Protein AF-0000000070128726 (afdb_homodimer)

Nearest PDB structures (foldseek):
  3axy-assembly2_G  TM=6.319E-01  e=6.758E-05  Oryza sativa Japonica Group
  6igj-assembly1_A  TM=7.551E-01  e=1.478E-04  Arabidopsis thaliana
  1wkp-assembly1_A  TM=5.774E-01  e=5.110E-05  Arabidopsis thaliana
  1qou-assembly1_B  TM=7.147E-01  e=1.106E-03  Antirrhinum majus
  1qou-assembly1_A  TM=6.057E-01  e=8.842E-04  Antirrhinum majus

Solvent-accessible surface area (backbone atoms only — not comparable to full-atom values): 18254 Å² total; per-residue (Å²): 128,65,70,47,52,55,43,37,55,75,71,47,42,42,71,45,47,37,92,72,67,47,73,33,42,29,34,42,26,41,81,97,49,70,73,41,53,61,65,36,72,48,59,47,70,57,42,64,62,32,79,56,77,56,52,42,30,38,82,50,69,48,88,52,78,44,27,33,38,40,30,34,33,39,50,65,91,52,54,51,67,44,21,33,39,25,26,29,32,35,43,21,32,35,51,87,26,29,48,38,62,87,70,29,46,77,77,38,68,73,47,60,61,79,56,57,96,83,43,51,27,40,38,35,41,37,35,29,39,47,30,91,95,46,63,81,41,68,66,42,48,48,52,50,50,54,66,25,33,75,79,57,52,34,49,41,36,51,52,58,49,31,63,69,34,42,38,37,46,46,23,31,27,40,32,35,66,132,65,69,47,51,56,44,36,56,75,71,47,42,41,73,44,48,36,92,73,67,45,74,32,41,29,34,41,26,42,83,97,50,72,72,41,51,59,64,35,71,47,60,52,71,58,41,62,61,33,78,54,76,56,51,42,31,39,81,49,69,49,88,48,77,45,26,34,38,38,30,34,35,41,50,63,92,51,55,52,68,42,20,33,39,24,26,29,32,34,42,22,33,37,50,87,28,30,47,39,62,88,71,28,46,77,76,38,71,73,46,58,59,77,62,56,96,72,63,54,27,40,38,34,40,37,36,28,39,47,31,94,95,47,64,80,41,67,68,42,48,50,52,52,49,56,68,25,34,75,79,57,53,35,50,42,34,49,50,59,50,30,63,71,36,42,37,36,45,46,23,33,28,41,32,35,64

Organism: Pyricularia oryzae (strain 70-15 / ATCC MYA-4617 / FGSC 8958) (NCBI:txid242507)

Sequence (354 aa):
MAHIMQILEETGAFGVLGPVNAQHKLTVQWPNSPPFEPGQSVPGHLLNSARSQPKVFTDFQGGGNGYLLVMLAHYSGQSTDNQMCHWIVSGVPVSDNSVEVEKGHTLAPYIPPMMGDEGQAQLFFLLLNPRPGAAFNPAAVMAELRGMMPMGPPKLNTRSFLKNTGLEVVAASVLMGMAHIMQILEETGAFGVLGPVNAQHKLTVQWPNSPPFEPGQSVPGHLLNSARSQPKVFTDFQGGGNGYLLVMLAHYSGQSTDNQMCHWIVSGVPVSDNSVEVEKGHTLAPYIPPMMGDEGQAQLFFLLLNPRPGAAFNPAAVMAELRGMMPMGPPKLNTRSFLKNTGLEVVAASVLMG

Secondary structure (DSSP, 8-state):
--HHHHHHHHTTHHHHH-S----EEEEEE-TTS--B-TTPBPPHHHHHH--SPPEEEESS----S-EEEEEEEEETTS-TT-EEEEEEEEEE-EETTEE-GGGSEEEE--------SS--EEEEEEEEEEPTT----HHHHHHHHHHHS--SPPEE-HHHHHHHHTEEEEEEEEEE-/--HHHHHHHHTTHHHHH-S----EEEEEE-TTS--B-TTPBPPHHHHHH--SPPEEEESS----S-EEEEEEEEETTS-TT-EEEEEEEEEE-EETTEE-GGGSEEEE--------SSS-EEEEEEEEEEPTT----HHHHHHHHHHHS--SPPEE-HHHHHHHHTEEEEEEEEEE-

InterPro domains:
  IPR036610 PEBP-like superfamily [G3DSA:3.90.280.10] (13-176)
  IPR036610 PEBP-like superfamily [SSF49777] (2-174)

Structure (mmCIF, N/CA/C/O backbone):
data_AF-0000000070128726-model_v1
#
loop_
_entity.id
_entity.type
_entity.pdbx_description
1 polymer 'Uncharacterized protein'
#
loop_
_atom_site.group_PDB
_atom_site.id
_atom_site.type_symbol
_atom_site.label_atom_id
_atom_site.label_alt_id
_atom_site.label_comp_id
_atom_site.label_asym_id
_atom_site.label_entity_id
_atom_site.label_seq_id
_atom_site.pdbx_PDB_ins_code
_atom_site.Cartn_x
_atom_site.Cartn_y
_atom_site.Cartn_z
_atom_site.occupancy
_atom_site.B_iso_or_equiv
_atom_site.auth_seq_id
_atom_site.auth_comp_id
_atom_site.auth_asym_id
_atom_site.auth_atom_id
_atom_site.pdbx_PDB_model_num
ATOM 1 N N . MET A 1 1 ? 5.664 -39.656 -13.492 1 42.28 1 MET A N 1
ATOM 2 C CA . MET A 1 1 ? 6.117 -38.75 -12.461 1 42.28 1 MET A CA 1
ATOM 3 C C . MET A 1 1 ? 5.73 -37.312 -12.82 1 42.28 1 MET A C 1
ATOM 5 O O . MET A 1 1 ? 5.707 -36.938 -13.992 1 42.28 1 MET A O 1
ATOM 9 N N . ALA A 1 2 ? 4.895 -36.438 -11.891 1 58.81 2 ALA A N 1
ATOM 10 C CA . ALA A 1 2 ? 3.984 -35.344 -12.242 1 58.81 2 ALA A CA 1
ATOM 11 C C . ALA A 1 2 ? 4.734 -34.188 -12.914 1 58.81 2 ALA A C 1
ATOM 13 O O . ALA A 1 2 ? 5.848 -33.844 -12.508 1 58.81 2 ALA A O 1
ATOM 14 N N . HIS A 1 3 ? 4.48 -34.062 -14.266 1 88.5 3 HIS A N 1
ATOM 15 C CA . HIS A 1 3 ? 5.012 -33.188 -15.312 1 88.5 3 HIS A CA 1
ATOM 16 C C . HIS A 1 3 ? 5.277 -31.781 -14.781 1 88.5 3 HIS A C 1
ATOM 18 O O . HIS A 1 3 ? 6.344 -31.203 -15.023 1 88.5 3 HIS A O 1
ATOM 24 N N . ILE A 1 4 ? 4.703 -31.422 -13.711 1 96.62 4 ILE A N 1
ATOM 25 C CA . ILE A 1 4 ? 4.871 -30.047 -13.25 1 96.62 4 ILE A CA 1
ATOM 26 C C . ILE A 1 4 ? 6.078 -29.953 -12.32 1 96.62 4 ILE A C 1
ATOM 28 O O . ILE A 1 4 ? 6.828 -28.984 -12.367 1 96.62 4 ILE A O 1
ATOM 32 N N . MET A 1 5 ? 6.398 -30.969 -11.445 1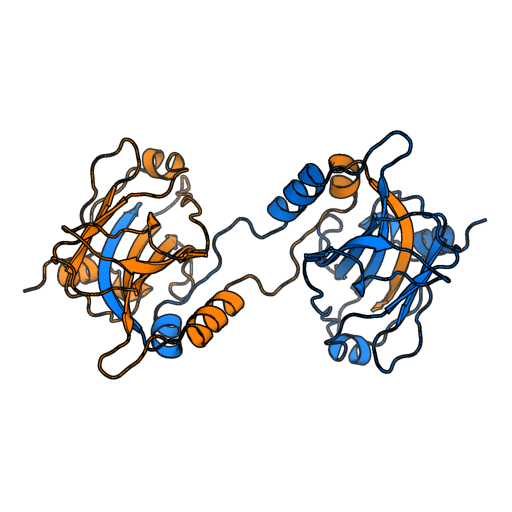 97 5 MET A N 1
ATOM 33 C CA . MET A 1 5 ? 7.547 -30.953 -10.539 1 97 5 MET A CA 1
ATOM 34 C C . MET A 1 5 ? 8.852 -30.906 -11.32 1 97 5 MET A C 1
ATOM 36 O O . MET A 1 5 ? 9.805 -30.234 -10.922 1 97 5 MET A O 1
ATOM 40 N N . GLN A 1 6 ? 8.859 -31.656 -12.367 1 96.62 6 GLN A N 1
ATOM 41 C CA . GLN A 1 6 ? 10.039 -31.672 -13.219 1 96.62 6 GLN A CA 1
ATOM 42 C C . GLN A 1 6 ? 10.281 -30.297 -13.844 1 96.62 6 GLN A C 1
ATOM 44 O O . GLN A 1 6 ? 11.422 -29.828 -13.906 1 96.62 6 GLN A O 1
ATOM 49 N N . ILE A 1 7 ? 9.258 -29.703 -14.281 1 97.38 7 ILE A N 1
ATOM 50 C CA . ILE A 1 7 ? 9.359 -28.375 -14.891 1 97.38 7 ILE A CA 1
ATOM 51 C C . ILE A 1 7 ? 9.844 -27.359 -13.852 1 97.38 7 ILE A C 1
ATOM 53 O O . ILE A 1 7 ? 10.719 -26.547 -14.133 1 97.38 7 ILE A O 1
ATOM 57 N N . LEU A 1 8 ? 9.25 -27.422 -12.625 1 97.19 8 LEU A N 1
ATOM 58 C CA . LEU A 1 8 ? 9.664 -26.516 -11.562 1 97.19 8 LEU A CA 1
ATOM 59 C C . LEU A 1 8 ? 11.141 -26.703 -11.234 1 97.19 8 LEU A C 1
ATOM 61 O O . LEU A 1 8 ? 11.859 -25.734 -11.016 1 97.19 8 LEU A O 1
ATOM 65 N N . GLU A 1 9 ? 11.57 -27.906 -11.25 1 96 9 GLU A N 1
ATOM 66 C CA . GLU A 1 9 ? 12.977 -28.203 -10.977 1 96 9 GLU A CA 1
ATOM 67 C C . GLU A 1 9 ? 13.875 -27.688 -12.094 1 96 9 GLU A C 1
ATOM 69 O O . GLU A 1 9 ? 14.859 -26.984 -11.836 1 96 9 GLU A O 1
ATOM 74 N N . GLU A 1 10 ? 13.531 -27.938 -13.312 1 95.88 10 GLU A N 1
ATOM 75 C CA . GLU A 1 10 ? 14.359 -27.609 -14.469 1 95.88 10 GLU A CA 1
ATOM 76 C C . GLU A 1 10 ? 14.453 -26.109 -14.688 1 95.88 10 GLU A C 1
ATOM 78 O O . GLU A 1 10 ? 15.453 -25.609 -15.219 1 95.88 10 GLU A O 1
ATOM 83 N N . THR A 1 11 ? 13.469 -25.375 -14.273 1 94.94 11 THR A N 1
ATOM 84 C CA . THR A 1 11 ? 13.445 -23.922 -14.484 1 94.94 11 THR A CA 1
ATOM 85 C C . THR A 1 11 ? 14.078 -23.203 -13.305 1 94.94 11 THR A C 1
ATOM 87 O O . THR A 1 11 ? 14.156 -21.969 -13.297 1 94.94 11 THR A O 1
ATOM 90 N N . GLY A 1 12 ? 14.469 -23.969 -12.234 1 94.31 12 GLY A N 1
ATOM 91 C CA . GLY A 1 12 ? 15.078 -23.344 -11.07 1 94.31 12 GLY A CA 1
ATOM 92 C C . GLY A 1 12 ? 14.062 -22.734 -10.125 1 94.31 12 GLY A C 1
ATOM 93 O O . GLY A 1 12 ? 14.43 -22 -9.203 1 94.31 12 GLY A O 1
ATOM 94 N N . ALA A 1 13 ? 12.805 -23.047 -10.32 1 95.88 13 ALA A N 1
ATOM 95 C CA . ALA A 1 13 ? 11.727 -22.453 -9.539 1 95.88 13 ALA A CA 1
ATOM 96 C C . ALA A 1 13 ? 11.891 -22.766 -8.055 1 95.88 13 ALA A C 1
ATOM 98 O O . ALA A 1 13 ? 11.5 -21.969 -7.199 1 95.88 13 ALA A O 1
ATOM 99 N N . PHE A 1 14 ? 12.523 -23.906 -7.723 1 96.06 14 PHE A N 1
ATOM 100 C CA . PHE A 1 14 ? 12.664 -24.281 -6.324 1 96.06 14 PHE A CA 1
ATOM 101 C C . PHE A 1 14 ? 13.594 -23.328 -5.59 1 96.06 14 PHE A C 1
ATOM 103 O O . PHE A 1 14 ? 13.461 -23.125 -4.379 1 96.06 14 PHE A O 1
ATOM 110 N N . GLY A 1 15 ? 14.484 -22.703 -6.328 1 94.56 15 GLY A N 1
ATOM 111 C CA . GLY A 1 15 ? 15.336 -21.688 -5.73 1 94.56 15 GLY A CA 1
ATOM 112 C C . GLY A 1 15 ? 14.586 -20.438 -5.305 1 94.56 15 GLY A C 1
ATOM 113 O O . GLY A 1 15 ? 15.016 -19.734 -4.395 1 94.56 15 GLY A O 1
ATOM 114 N N . VAL A 1 16 ? 13.484 -20.203 -5.902 1 94.38 16 VAL A N 1
ATOM 115 C CA . VAL A 1 16 ? 12.688 -19.016 -5.66 1 94.38 16 VAL A CA 1
ATOM 116 C C . VAL A 1 16 ? 11.547 -19.328 -4.699 1 94.38 16 VAL A C 1
ATOM 118 O O . VAL A 1 16 ? 11.344 -18.625 -3.703 1 94.38 16 VAL A O 1
ATOM 121 N N . LEU A 1 17 ? 10.844 -20.422 -4.879 1 95.88 17 LEU A N 1
ATOM 122 C CA . LEU A 1 17 ? 9.625 -20.75 -4.152 1 95.88 17 LEU A CA 1
ATOM 123 C C . LEU A 1 17 ? 9.938 -21.578 -2.906 1 95.88 17 LEU A C 1
ATOM 125 O O . LEU A 1 17 ? 9.117 -21.656 -1.991 1 95.88 17 LEU A O 1
ATOM 129 N N . GLY A 1 18 ? 11.102 -22.219 -2.824 1 94 18 GLY A N 1
ATOM 130 C CA . GLY A 1 18 ? 11.344 -23.297 -1.882 1 94 18 GLY A CA 1
ATOM 131 C C . GLY A 1 18 ? 10.859 -24.656 -2.385 1 94 18 GLY A C 1
ATOM 132 O O . GLY A 1 18 ? 10.445 -24.781 -3.537 1 94 18 GLY A O 1
ATOM 133 N N . PRO A 1 19 ? 10.93 -25.672 -1.562 1 92.69 19 PRO A N 1
ATOM 134 C CA . PRO A 1 19 ? 10.562 -27.047 -1.954 1 92.69 19 PRO A CA 1
ATOM 135 C C . PRO A 1 19 ? 9.055 -27.281 -1.938 1 92.69 19 PRO A C 1
ATOM 137 O O . PRO A 1 19 ? 8.562 -28.078 -1.137 1 92.69 19 PRO A O 1
ATOM 140 N N . VAL A 1 20 ? 8.406 -26.734 -2.875 1 95.31 20 VAL A N 1
ATOM 141 C CA . VAL A 1 20 ? 6.961 -26.938 -2.947 1 95.31 20 VAL A CA 1
ATOM 142 C C . VAL A 1 20 ? 6.66 -28.266 -3.652 1 95.31 20 VAL A C 1
ATOM 144 O O . VAL A 1 20 ? 7.492 -28.781 -4.402 1 95.31 20 VAL A O 1
ATOM 147 N N . ASN A 1 21 ? 5.547 -28.859 -3.303 1 95.06 21 ASN A N 1
ATOM 148 C CA . ASN A 1 21 ? 5.094 -30.109 -3.918 1 95.06 21 ASN A CA 1
ATOM 149 C C . ASN A 1 21 ? 3.742 -29.938 -4.605 1 95.06 21 ASN A C 1
ATOM 151 O O . ASN A 1 21 ? 2.703 -30.25 -4.031 1 95.06 21 ASN A O 1
ATOM 155 N N . ALA A 1 22 ? 3.795 -29.516 -5.848 1 95.69 22 ALA A N 1
ATOM 156 C CA . ALA A 1 22 ? 2.568 -29.328 -6.621 1 95.69 22 ALA A CA 1
ATOM 157 C C . ALA A 1 22 ? 2.131 -30.625 -7.273 1 95.69 22 ALA A C 1
ATOM 159 O O . ALA A 1 22 ? 2.951 -31.344 -7.855 1 95.69 22 ALA A O 1
ATOM 160 N N . GLN A 1 23 ? 0.884 -30.906 -7.219 1 93.12 23 GLN A N 1
ATOM 161 C CA . GLN A 1 23 ? 0.338 -32.125 -7.789 1 93.12 23 GLN A CA 1
ATOM 162 C C . GLN A 1 23 ? -0.217 -31.891 -9.188 1 93.12 23 GLN A C 1
ATOM 164 O O . GLN A 1 23 ? -0.317 -32.812 -9.992 1 93.12 23 GLN A O 1
ATOM 169 N N . HIS A 1 24 ? -0.569 -30.734 -9.438 1 95.19 24 HIS A N 1
ATOM 170 C CA . HIS A 1 24 ? -1.237 -30.391 -10.688 1 95.19 24 HIS A CA 1
ATOM 171 C C . HIS A 1 24 ? -0.597 -29.172 -11.344 1 95.19 24 HIS A C 1
ATOM 173 O O . HIS A 1 24 ? 0.141 -28.422 -10.695 1 95.19 24 HIS A O 1
ATOM 179 N N . LYS A 1 25 ? -0.812 -29.062 -12.648 1 97.12 25 LYS A N 1
ATOM 180 C CA . LYS A 1 25 ? -0.303 -27.891 -13.359 1 97.12 25 LYS A CA 1
ATOM 181 C C . LYS A 1 25 ? -1.38 -26.828 -13.492 1 97.12 25 LYS A C 1
ATOM 183 O O . LYS A 1 25 ? -2.574 -27.125 -13.422 1 97.12 25 LYS A O 1
ATOM 188 N N . LEU A 1 26 ? -0.942 -25.594 -13.633 1 97.62 26 LEU A N 1
ATOM 189 C CA . LEU A 1 26 ? -1.789 -24.484 -14.039 1 97.62 26 LEU A CA 1
ATOM 190 C C . LEU A 1 26 ? -1.419 -23.984 -15.43 1 97.62 26 LEU A C 1
ATOM 192 O O . LEU A 1 26 ? -0.237 -23.938 -15.781 1 97.62 26 LEU A O 1
ATOM 196 N N . THR A 1 27 ? -2.398 -23.781 -16.172 1 97.94 27 THR A N 1
ATOM 197 C CA . THR A 1 27 ? -2.27 -23.125 -17.469 1 97.94 27 THR A CA 1
ATOM 198 C C . THR A 1 27 ? -2.867 -21.719 -17.438 1 97.94 27 THR A C 1
ATOM 200 O O . THR A 1 27 ? -3.934 -21.516 -16.859 1 97.94 27 THR A O 1
ATOM 203 N N . VAL A 1 28 ? -2.164 -20.766 -18.109 1 96.5 28 VAL A N 1
ATOM 204 C CA . VAL A 1 28 ? -2.543 -19.359 -17.953 1 96.5 28 VAL A CA 1
ATOM 205 C C . VAL A 1 28 ? -2.807 -18.75 -19.328 1 96.5 28 VAL A C 1
ATOM 207 O O . VAL A 1 28 ? -2.037 -18.969 -20.266 1 96.5 28 VAL A O 1
ATOM 210 N N . GLN A 1 29 ? -3.871 -17.984 -19.391 1 94.81 29 GLN A N 1
ATOM 211 C CA . GLN A 1 29 ? -4.203 -17.344 -20.656 1 94.81 29 GLN A CA 1
ATOM 212 C C . GLN A 1 29 ? -4.613 -15.883 -20.438 1 94.81 29 GLN A C 1
ATOM 214 O O . GLN A 1 29 ? -5.672 -15.617 -19.859 1 94.81 29 GLN A O 1
ATOM 219 N N . TRP A 1 30 ? -3.762 -14.977 -20.953 1 92.44 30 TRP A N 1
ATOM 220 C CA . TRP A 1 30 ? -4.141 -13.562 -20.969 1 92.44 30 TRP A CA 1
ATOM 221 C C . TRP A 1 30 ? -5.09 -13.258 -22.109 1 92.44 30 TRP A C 1
ATOM 223 O O . TRP A 1 30 ? -5.191 -14.039 -23.062 1 92.44 30 TRP A O 1
ATOM 233 N N . PRO A 1 31 ? -5.836 -12.211 -21.953 1 86.12 31 PRO A N 1
ATOM 234 C CA . PRO A 1 31 ? -6.727 -11.852 -23.062 1 86.12 31 PRO A CA 1
ATOM 235 C C . PRO A 1 31 ? -5.992 -11.719 -24.391 1 86.12 31 PRO A C 1
ATOM 237 O O . PRO A 1 31 ? -4.887 -11.172 -24.438 1 86.12 31 PRO A O 1
ATOM 240 N N . ASN A 1 32 ? -6.516 -12.273 -25.438 1 85.31 32 ASN A N 1
ATOM 241 C CA . ASN A 1 32 ? -6.012 -12.195 -26.797 1 85.31 32 ASN A CA 1
ATOM 242 C C . ASN A 1 32 ? -4.66 -12.883 -26.938 1 85.31 32 ASN A C 1
ATOM 244 O O . ASN A 1 32 ? -3.801 -12.43 -27.703 1 85.31 32 ASN A O 1
ATOM 248 N N . SER A 1 33 ? -4.379 -13.867 -26.125 1 88.69 33 SER A N 1
ATOM 249 C CA . SER A 1 33 ? -3.168 -14.68 -26.188 1 88.69 33 SER A CA 1
ATOM 250 C C . SER A 1 33 ? -3.498 -16.172 -26.172 1 88.69 33 SER A C 1
ATOM 252 O O . SER A 1 33 ? -4.578 -16.562 -25.734 1 88.69 33 SER A O 1
ATOM 254 N N . PRO A 1 34 ? -2.676 -16.969 -26.75 1 92.06 34 PRO A N 1
ATOM 255 C CA . PRO A 1 34 ? -2.832 -18.391 -26.5 1 92.06 34 PRO A CA 1
ATOM 256 C C . PRO A 1 34 ? -2.598 -18.766 -25.031 1 92.06 34 PRO A C 1
ATOM 258 O O . PRO A 1 34 ? -2.053 -17.953 -24.266 1 92.06 34 PRO A O 1
ATOM 261 N N . PRO A 1 35 ? -3.094 -19.906 -24.641 1 95.38 35 PRO A N 1
ATOM 262 C CA . PRO A 1 35 ? -2.738 -20.375 -23.312 1 95.38 35 PRO A CA 1
ATOM 263 C C . PRO A 1 35 ? -1.262 -20.75 -23.188 1 95.38 35 PRO A C 1
ATOM 265 O O . PRO A 1 35 ? -0.658 -21.219 -24.156 1 95.38 35 PRO A O 1
ATOM 268 N N . PHE A 1 36 ? -0.687 -20.531 -22.031 1 95.62 36 PHE A N 1
ATOM 269 C CA . PHE A 1 36 ? 0.704 -20.875 -21.75 1 95.62 36 PHE A CA 1
ATOM 270 C C . PHE A 1 36 ? 0.795 -22.016 -20.734 1 95.62 36 PHE A C 1
ATOM 272 O O . PHE A 1 36 ? 0.22 -21.922 -19.656 1 95.62 36 PHE A O 1
ATOM 279 N N . GLU A 1 37 ? 1.487 -23.047 -21.141 1 97.06 37 GLU A N 1
ATOM 280 C CA . GLU A 1 37 ? 1.786 -24.188 -20.281 1 97.06 37 GLU A CA 1
ATOM 281 C C . GLU A 1 37 ? 2.99 -23.906 -19.391 1 97.06 37 GLU A C 1
ATOM 283 O O . GLU A 1 37 ? 3.814 -23.047 -19.703 1 97.06 37 GLU A O 1
ATOM 288 N N . PRO A 1 38 ? 3.014 -24.641 -18.25 1 97.62 38 PRO A N 1
ATOM 289 C CA . PRO A 1 38 ? 4.188 -24.438 -17.406 1 97.62 38 PRO A CA 1
ATOM 290 C C . PRO A 1 38 ? 5.504 -24.578 -18.172 1 97.62 38 PRO A C 1
ATOM 292 O O . PRO A 1 38 ? 5.645 -25.469 -19 1 97.62 38 PRO A O 1
ATOM 295 N N . GLY A 1 39 ? 6.402 -23.641 -17.906 1 96 39 GLY A N 1
ATOM 296 C CA . GLY A 1 39 ? 7.734 -23.703 -18.484 1 96 39 GLY A CA 1
ATOM 297 C C . GLY A 1 39 ? 7.871 -22.875 -19.766 1 96 39 GLY A C 1
ATOM 298 O O . GLY A 1 39 ? 8.984 -22.656 -20.234 1 96 39 GLY A O 1
ATOM 299 N N . GLN A 1 40 ? 6.789 -22.438 -20.266 1 94 40 GLN A N 1
ATOM 300 C CA . GLN A 1 40 ? 6.844 -21.703 -21.531 1 94 40 GLN A CA 1
ATOM 301 C C . GLN A 1 40 ? 7.266 -20.25 -21.312 1 94 40 GLN A C 1
ATOM 303 O O . GLN A 1 40 ? 7.047 -19.688 -20.234 1 94 40 GLN A O 1
ATOM 308 N N . SER A 1 41 ? 7.863 -19.719 -22.391 1 91.25 41 SER A N 1
ATOM 309 C CA . SER A 1 41 ? 8.227 -18.297 -22.391 1 91.25 41 SER A CA 1
ATOM 310 C C . SER A 1 41 ? 7.062 -17.422 -22.859 1 91.25 41 SER A C 1
ATOM 312 O O . SER A 1 41 ? 6.355 -17.781 -23.797 1 91.25 41 SER A O 1
ATOM 314 N N . VAL A 1 42 ? 6.867 -16.422 -22.109 1 86.94 42 VAL A N 1
ATOM 315 C CA . VAL A 1 42 ? 5.863 -15.43 -22.484 1 86.94 42 VAL A CA 1
ATOM 316 C C . VAL A 1 42 ? 6.543 -14.203 -23.094 1 86.94 42 VAL A C 1
ATOM 318 O O . VAL A 1 42 ? 7.367 -13.562 -22.438 1 86.94 42 VAL A O 1
ATOM 321 N N . PRO A 1 43 ? 6.266 -13.914 -24.297 1 82.19 43 PRO A N 1
ATOM 322 C CA . PRO A 1 43 ? 6.867 -12.727 -24.891 1 82.19 43 PRO A CA 1
ATOM 323 C C . PRO A 1 43 ? 6.57 -11.445 -24.109 1 82.19 43 PRO A C 1
ATOM 325 O O . PRO A 1 43 ? 5.445 -11.258 -23.641 1 82.19 43 PRO A O 1
ATOM 328 N N . GLY A 1 44 ? 7.555 -10.602 -23.969 1 75.81 44 GLY A N 1
ATOM 329 C CA . GLY A 1 44 ? 7.461 -9.383 -23.172 1 75.81 44 GLY A CA 1
ATOM 330 C C . GLY A 1 44 ? 6.328 -8.469 -23.625 1 75.81 44 GLY A C 1
ATOM 331 O O . GLY A 1 44 ? 5.625 -7.895 -22.781 1 75.81 44 GLY A O 1
ATOM 332 N N . HIS A 1 45 ? 6.16 -8.406 -24.906 1 74.56 45 HIS A N 1
ATOM 333 C CA . HIS A 1 45 ? 5.145 -7.496 -25.422 1 74.56 45 HIS A CA 1
ATOM 334 C C . HIS A 1 45 ? 3.746 -7.926 -25 1 74.56 45 HIS A C 1
ATOM 336 O O . HIS A 1 45 ? 2.859 -7.09 -24.828 1 74.56 45 HIS A O 1
ATOM 342 N N . LEU A 1 46 ? 3.518 -9.203 -24.828 1 74.31 46 LEU A N 1
ATOM 343 C CA . LEU A 1 46 ? 2.227 -9.711 -24.375 1 74.31 46 LEU A CA 1
ATOM 344 C C . LEU A 1 46 ? 1.973 -9.344 -22.922 1 74.31 46 LEU A C 1
ATOM 346 O O . LEU A 1 46 ? 0.867 -8.93 -22.562 1 74.31 46 LEU A O 1
ATOM 350 N N . LEU A 1 47 ? 3.016 -9.5 -22.141 1 72.75 47 LEU A N 1
ATOM 351 C CA . LEU A 1 47 ? 2.869 -9.234 -20.703 1 72.75 47 LEU A CA 1
ATOM 352 C C . LEU A 1 47 ? 2.684 -7.738 -20.453 1 72.75 47 LEU A C 1
ATOM 354 O O . LEU A 1 47 ? 1.911 -7.348 -19.578 1 72.75 47 LEU A O 1
ATOM 358 N N . ASN A 1 48 ? 3.434 -6.953 -21.281 1 66.12 48 ASN A N 1
ATOM 359 C CA . ASN A 1 48 ? 3.357 -5.504 -21.125 1 66.12 48 ASN A CA 1
ATOM 360 C C . ASN A 1 48 ? 1.988 -4.965 -21.531 1 66.12 48 ASN A C 1
ATOM 362 O O . ASN A 1 48 ? 1.542 -3.939 -21.016 1 66.12 48 ASN A O 1
ATOM 366 N N . SER A 1 49 ? 1.359 -5.766 -22.359 1 61.84 49 SER A N 1
ATOM 367 C CA . SER A 1 49 ? 0.042 -5.348 -22.828 1 61.84 49 SER A CA 1
ATOM 368 C C . SER A 1 49 ? -1.067 -5.961 -21.969 1 61.84 49 SER A C 1
ATOM 370 O O . SER A 1 49 ? -2.234 -5.59 -22.109 1 61.84 49 SER A O 1
ATOM 372 N N . ALA A 1 50 ? -0.627 -6.914 -21.203 1 63.66 50 ALA A N 1
ATOM 373 C CA . ALA A 1 50 ? -1.625 -7.637 -20.422 1 63.66 50 ALA A CA 1
ATOM 374 C C . ALA A 1 50 ? -2.088 -6.809 -19.234 1 63.66 50 ALA A C 1
ATOM 376 O O . ALA A 1 50 ? -1.66 -7.047 -18.094 1 63.66 50 ALA A O 1
ATOM 377 N N . ARG A 1 51 ? -2.963 -5.867 -19.453 1 71.12 51 ARG A N 1
ATOM 378 C CA . ARG A 1 51 ? -3.451 -4.949 -18.438 1 71.12 51 ARG A CA 1
ATOM 379 C C . ARG A 1 51 ? -4.566 -5.586 -17.609 1 71.12 51 ARG A C 1
ATOM 381 O O . ARG A 1 51 ? -4.867 -5.137 -16.5 1 71.12 51 ARG A O 1
ATOM 388 N N . SER A 1 52 ? -5.078 -6.699 -18.266 1 80.69 52 SER A N 1
ATOM 389 C CA . SER A 1 52 ? -6.16 -7.387 -17.562 1 80.69 52 SER A CA 1
ATOM 390 C C . SER A 1 52 ? -5.699 -8.727 -17.016 1 80.69 52 SER A C 1
ATOM 392 O O . SER A 1 52 ? -4.809 -9.367 -17.578 1 80.69 52 SER A O 1
ATOM 394 N N . GLN A 1 53 ? -6.352 -9.141 -15.938 1 90.12 53 GLN A N 1
ATOM 395 C CA . GLN A 1 53 ? -6.004 -10.414 -15.312 1 90.12 53 GLN A CA 1
ATOM 396 C C . GLN A 1 53 ? -6.258 -11.586 -16.266 1 90.12 53 GLN A C 1
ATOM 398 O O . GLN A 1 53 ? -7.199 -11.555 -17.047 1 90.12 53 GLN A O 1
ATOM 403 N N . PRO A 1 54 ? -5.473 -12.586 -16.203 1 94.38 54 PRO A N 1
ATOM 404 C CA . PRO A 1 54 ? -5.637 -13.766 -17.047 1 94.38 54 PRO A CA 1
ATOM 405 C C . PRO A 1 54 ? -6.688 -14.742 -16.516 1 94.38 54 PRO A C 1
ATOM 407 O O . PRO A 1 54 ? -7.125 -14.609 -15.367 1 94.38 54 PRO A O 1
ATOM 410 N N . LYS A 1 55 ? -7.098 -15.617 -17.406 1 95.44 55 LYS A N 1
ATOM 411 C CA . LYS A 1 55 ? -7.773 -16.828 -16.984 1 95.44 55 LYS A CA 1
ATOM 412 C C . LYS A 1 55 ? -6.766 -17.922 -16.609 1 95.44 55 LYS A C 1
ATOM 414 O O . LYS A 1 55 ? -5.688 -18 -17.188 1 95.44 55 LYS A O 1
ATOM 419 N N . VAL A 1 56 ? -7.086 -18.656 -15.586 1 97.56 56 VAL A N 1
ATOM 420 C CA . VAL A 1 56 ? -6.23 -19.734 -15.109 1 97.56 56 VAL A CA 1
ATOM 421 C C . VAL A 1 56 ? -6.98 -21.062 -15.172 1 97.56 56 VAL A C 1
ATOM 423 O O . VAL A 1 56 ? -8.156 -21.141 -14.797 1 97.56 56 VAL A O 1
ATOM 426 N N . PHE A 1 57 ? -6.316 -22.094 -15.703 1 96.69 57 PHE A N 1
ATOM 427 C CA . PHE A 1 57 ? -6.879 -23.422 -15.836 1 96.69 57 PHE A CA 1
ATOM 428 C C . PHE A 1 57 ? -6.008 -24.453 -15.133 1 96.69 57 PHE A C 1
ATOM 430 O O . PHE A 1 57 ? -4.836 -24.203 -14.852 1 96.69 57 PHE A O 1
ATOM 437 N N . THR A 1 58 ? -6.574 -25.578 -14.836 1 96 58 THR A N 1
ATOM 438 C CA . THR A 1 58 ? -5.824 -26.656 -14.188 1 96 58 THR A CA 1
ATOM 439 C C . THR A 1 58 ? -6.215 -28.016 -14.773 1 96 58 THR A C 1
ATOM 441 O O . THR A 1 58 ? -7.102 -28.094 -15.625 1 96 58 THR A O 1
ATOM 444 N N . ASP A 1 59 ? -5.418 -29.078 -14.469 1 93.81 59 ASP A N 1
ATOM 445 C CA . ASP A 1 59 ? -5.645 -30.391 -15.031 1 93.81 59 ASP A CA 1
ATOM 446 C C . ASP A 1 59 ? -6.332 -31.312 -14.031 1 93.81 59 ASP A C 1
ATOM 448 O O . ASP A 1 59 ? -6.34 -32.531 -14.203 1 93.81 59 ASP A O 1
ATOM 452 N N . PHE A 1 60 ? -6.77 -30.75 -12.977 1 85.81 60 PHE A N 1
ATOM 453 C CA . PHE A 1 60 ? -7.547 -31.562 -12.055 1 85.81 60 PHE A CA 1
ATOM 454 C C . PHE A 1 60 ? -8.984 -31.047 -11.961 1 85.81 60 PHE A C 1
ATOM 456 O O . PHE A 1 60 ? -9.273 -29.922 -12.336 1 85.81 60 PHE A O 1
ATOM 463 N N . GLN A 1 61 ? -9.945 -31.953 -11.875 1 75.94 61 GLN A N 1
ATOM 464 C CA . GLN A 1 61 ? -11.375 -31.656 -11.938 1 75.94 61 GLN A CA 1
ATOM 465 C C . GLN A 1 61 ? -11.852 -30.984 -10.648 1 75.94 61 GLN A C 1
ATOM 467 O O . GLN A 1 61 ? -13.016 -30.594 -10.547 1 75.94 61 GLN A O 1
ATOM 472 N N . GLY A 1 62 ? -11.086 -30.391 -10.055 1 63.38 62 GLY A N 1
ATOM 473 C CA . GLY A 1 62 ? -11.617 -29.562 -8.984 1 63.38 62 GLY A CA 1
ATOM 474 C C . GLY A 1 62 ? -12.398 -30.359 -7.953 1 63.38 62 GLY A C 1
ATOM 475 O O . GLY A 1 62 ? -12.477 -31.578 -8.039 1 63.38 62 GLY A O 1
ATOM 476 N N . GLY A 1 63 ? -12.688 -30.312 -6.621 1 63.06 63 GLY A N 1
ATOM 477 C CA . GLY A 1 63 ? -13.633 -30.719 -5.59 1 63.06 63 GLY A CA 1
ATOM 478 C C . GLY A 1 63 ? -13.562 -29.844 -4.352 1 63.06 63 GLY A C 1
ATOM 479 O O . GLY A 1 63 ? -14.406 -29.969 -3.457 1 63.06 63 GLY A O 1
ATOM 480 N N . GLY A 1 64 ? -12.875 -28.875 -4.598 1 63.28 64 GLY A N 1
ATOM 481 C CA . GLY A 1 64 ? -12.781 -28.062 -3.398 1 63.28 64 GLY A CA 1
ATOM 482 C C . GLY A 1 64 ? -13.023 -26.578 -3.662 1 63.28 64 GLY A C 1
ATOM 483 O O . GLY A 1 64 ? -12.984 -26.141 -4.812 1 63.28 64 GLY A O 1
ATOM 484 N N . ASN A 1 65 ? -13.852 -26.047 -2.754 1 69.75 65 ASN A N 1
ATOM 485 C CA . ASN A 1 65 ? -14.156 -24.609 -2.734 1 69.75 65 ASN A CA 1
ATOM 486 C C . ASN A 1 65 ? -13.203 -23.859 -1.819 1 69.75 65 ASN A C 1
ATOM 488 O O . ASN A 1 65 ? -12.719 -24.391 -0.826 1 69.75 65 ASN A O 1
ATOM 492 N N . GLY A 1 66 ? -12.57 -22.906 -2.451 1 89.25 66 GLY A N 1
ATOM 493 C CA . GLY A 1 66 ? -12 -21.906 -1.555 1 89.25 66 GLY A CA 1
ATOM 494 C C . GLY A 1 66 ? -10.484 -21.859 -1.606 1 89.25 66 GLY A C 1
ATOM 495 O O . GLY A 1 66 ? -9.82 -21.734 -0.571 1 89.25 66 GLY A O 1
ATOM 496 N N . TYR A 1 67 ? -9.891 -22.203 -2.787 1 94.75 67 TYR A N 1
ATOM 497 C CA . TYR A 1 67 ? -8.445 -22.109 -2.914 1 94.75 67 TYR A CA 1
ATOM 498 C C . TYR A 1 67 ? -7.977 -20.656 -2.82 1 94.75 67 TYR A C 1
ATOM 500 O O . TYR A 1 67 ? -8.781 -19.734 -2.902 1 94.75 67 TYR A O 1
ATOM 508 N N . LEU A 1 68 ? -6.719 -20.531 -2.496 1 96.62 68 LEU A N 1
ATOM 509 C CA . LEU A 1 68 ? -6.035 -19.25 -2.619 1 96.62 68 LEU A CA 1
ATOM 510 C C . LEU A 1 68 ? -5.16 -19.219 -3.865 1 96.62 68 LEU A C 1
ATOM 512 O O . LEU A 1 68 ? -4.289 -20.078 -4.039 1 96.62 68 LEU A O 1
ATOM 516 N N . LEU A 1 69 ? -5.461 -18.359 -4.77 1 97.75 69 LEU A N 1
ATOM 517 C CA . LEU A 1 69 ? -4.613 -18.141 -5.938 1 97.75 69 LEU A CA 1
ATOM 518 C C . LEU A 1 69 ? -3.609 -17.031 -5.684 1 97.75 69 LEU A C 1
ATOM 520 O O . LEU A 1 69 ? -3.977 -15.953 -5.211 1 97.75 69 LEU A O 1
ATOM 524 N N . VAL A 1 70 ? -2.318 -17.234 -6.012 1 97.81 70 VAL A N 1
ATOM 525 C CA . VAL A 1 70 ? -1.254 -16.25 -5.84 1 97.81 70 VAL A CA 1
ATOM 526 C C . VAL A 1 70 ? -0.427 -16.156 -7.117 1 97.81 70 VAL A C 1
ATOM 528 O O . VAL A 1 70 ? -0.004 -17.172 -7.672 1 97.81 70 VAL A O 1
ATOM 531 N N . MET A 1 71 ? -0.234 -14.984 -7.621 1 96.12 71 MET A N 1
ATOM 532 C CA . MET A 1 71 ? 0.683 -14.727 -8.727 1 96.12 71 MET A CA 1
ATOM 533 C C . MET A 1 71 ? 1.922 -13.977 -8.242 1 96.12 71 MET A C 1
ATOM 535 O O . MET A 1 71 ? 1.812 -12.922 -7.621 1 96.12 71 MET A O 1
ATOM 539 N N . LEU A 1 72 ? 3.082 -14.5 -8.57 1 95.19 72 LEU A N 1
ATOM 540 C CA . LEU A 1 72 ? 4.352 -13.922 -8.148 1 95.19 72 LEU A CA 1
ATOM 541 C C . LEU A 1 72 ? 5.289 -13.727 -9.336 1 95.19 72 LEU A C 1
ATOM 543 O O . LEU A 1 72 ? 5.227 -14.477 -10.312 1 95.19 72 LEU A O 1
ATOM 547 N N . ALA A 1 73 ? 6.117 -12.766 -9.227 1 91.5 73 ALA A N 1
ATOM 548 C CA . ALA A 1 73 ? 7.211 -12.594 -10.172 1 91.5 73 ALA A CA 1
ATOM 549 C C . ALA A 1 73 ? 8.555 -12.492 -9.453 1 91.5 73 ALA A C 1
ATOM 551 O O . ALA A 1 73 ? 8.656 -11.867 -8.398 1 91.5 73 ALA A O 1
ATOM 552 N N . HIS A 1 74 ? 9.461 -13.156 -9.938 1 92.38 74 HIS A N 1
ATOM 553 C CA . HIS A 1 74 ? 10.859 -12.977 -9.555 1 92.38 74 HIS A CA 1
ATOM 554 C C . HIS A 1 74 ? 11.672 -12.391 -10.695 1 92.38 74 HIS A C 1
ATOM 556 O O . HIS A 1 74 ? 11.828 -13.016 -11.742 1 92.38 74 HIS A O 1
ATOM 562 N N . TYR A 1 75 ? 12.109 -11.211 -10.469 1 83.69 75 TYR A N 1
ATOM 563 C CA . TYR A 1 75 ? 12.875 -10.523 -11.5 1 83.69 75 TYR A CA 1
ATOM 564 C C . TYR A 1 75 ? 14.375 -10.734 -11.297 1 83.69 75 TYR A C 1
ATOM 566 O O . TYR A 1 75 ? 14.836 -10.914 -10.172 1 83.69 75 TYR A O 1
ATOM 574 N N . SER A 1 76 ? 14.984 -10.734 -12.383 1 81.69 76 SER A N 1
ATOM 575 C CA . SER A 1 76 ? 16.438 -10.891 -12.328 1 81.69 76 SER A CA 1
ATOM 576 C C . SER A 1 76 ? 17.062 -9.836 -11.438 1 81.69 76 SER A C 1
ATOM 578 O O . SER A 1 76 ? 16.672 -8.672 -11.461 1 81.69 76 SER A O 1
ATOM 580 N N . GLY A 1 77 ? 18.016 -10.227 -10.617 1 78.06 77 GLY A N 1
ATOM 581 C CA . GLY A 1 77 ? 18.719 -9.305 -9.742 1 78.06 77 GLY A CA 1
ATOM 582 C C . GLY A 1 77 ? 18.062 -9.156 -8.383 1 78.06 77 GLY A C 1
ATOM 583 O O . GLY A 1 77 ? 18.625 -8.562 -7.469 1 78.06 77 GLY A O 1
ATOM 584 N N . GLN A 1 78 ? 16.891 -9.617 -8.289 1 79.31 78 GLN A N 1
ATOM 585 C CA . GLN A 1 78 ? 16.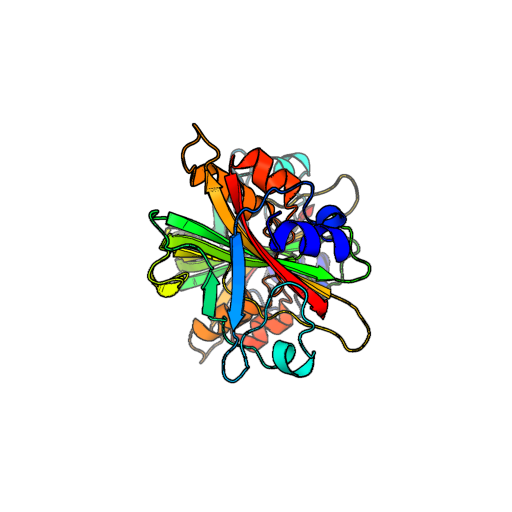203 -9.57 -7.004 1 79.31 78 GLN A CA 1
ATOM 586 C C . GLN A 1 78 ? 16.578 -10.758 -6.129 1 79.31 78 GLN A C 1
ATOM 588 O O . GLN A 1 78 ? 16.969 -11.805 -6.637 1 79.31 78 GLN A O 1
ATOM 593 N N . SER A 1 79 ? 16.469 -10.508 -4.855 1 88.62 79 SER A N 1
ATOM 594 C CA . SER A 1 79 ? 16.641 -11.633 -3.941 1 88.62 79 SER A CA 1
ATOM 595 C C . SER A 1 79 ? 15.531 -12.656 -4.113 1 88.62 79 SER A C 1
ATOM 597 O O . SER A 1 79 ? 14.375 -12.297 -4.32 1 88.62 79 SER A O 1
ATOM 599 N N . THR A 1 80 ? 15.898 -13.945 -4.012 1 89.69 80 THR A N 1
ATOM 600 C CA . THR A 1 80 ? 14.906 -15.008 -4.109 1 89.69 80 THR A CA 1
ATOM 601 C C . THR A 1 80 ? 13.938 -14.945 -2.93 1 89.69 80 THR A C 1
ATOM 603 O O . THR A 1 80 ? 12.844 -15.516 -2.984 1 89.69 80 THR A O 1
ATOM 606 N N . ASP A 1 81 ? 14.344 -14.211 -1.908 1 89.19 81 ASP A N 1
ATOM 607 C CA . ASP A 1 81 ? 13.5 -14.094 -0.727 1 89.19 81 ASP A CA 1
ATOM 608 C C . ASP A 1 81 ? 12.43 -13.023 -0.927 1 89.19 81 ASP A C 1
ATOM 610 O O . ASP A 1 81 ? 11.523 -12.875 -0.099 1 89.19 81 ASP A O 1
ATOM 614 N N . ASN A 1 82 ? 12.609 -12.367 -2.035 1 86.88 82 ASN A N 1
ATOM 615 C CA . ASN A 1 82 ? 11.688 -11.273 -2.348 1 86.88 82 ASN A CA 1
ATOM 616 C C . ASN A 1 82 ? 11.039 -11.461 -3.715 1 86.88 82 ASN A C 1
ATOM 618 O O . ASN A 1 82 ? 11.664 -11.188 -4.746 1 86.88 82 ASN A O 1
ATOM 622 N N . GLN A 1 83 ? 9.891 -11.992 -3.688 1 91.38 83 GLN A N 1
ATOM 623 C CA . GLN A 1 83 ? 9.109 -12.078 -4.918 1 91.38 83 GLN A CA 1
ATOM 624 C C . GLN A 1 83 ? 8.023 -11.008 -4.957 1 91.38 83 GLN A C 1
ATOM 626 O O . GLN A 1 83 ? 7.445 -10.664 -3.924 1 91.38 83 GLN A O 1
ATOM 631 N N . MET A 1 84 ? 7.812 -10.492 -6.125 1 88.12 84 MET A N 1
ATOM 632 C CA . MET A 1 84 ? 6.758 -9.492 -6.289 1 88.12 84 MET A CA 1
ATOM 633 C C . MET A 1 84 ? 5.391 -10.156 -6.395 1 88.12 84 MET A C 1
ATOM 635 O O . MET A 1 84 ? 5.168 -11 -7.266 1 88.12 84 MET A O 1
ATOM 639 N N . CYS A 1 85 ? 4.492 -9.82 -5.484 1 92.25 85 CYS A N 1
ATOM 640 C CA . CYS A 1 85 ? 3.152 -10.391 -5.449 1 92.25 85 CYS A CA 1
ATOM 641 C C . CYS A 1 85 ? 2.199 -9.602 -6.34 1 92.25 85 CYS A C 1
ATOM 643 O O . CYS A 1 85 ? 1.803 -8.484 -5.992 1 92.25 85 CYS A O 1
ATOM 645 N N . HIS A 1 86 ? 1.794 -10.172 -7.441 1 90.31 86 HIS A N 1
ATOM 646 C CA . HIS A 1 86 ? 1.045 -9.453 -8.469 1 90.31 86 HIS A CA 1
ATOM 647 C C . HIS A 1 86 ? -0.449 -9.742 -8.359 1 90.31 86 HIS A C 1
ATOM 649 O O . HIS A 1 86 ? -1.267 -9.023 -8.938 1 90.31 86 HIS A O 1
ATOM 655 N N . TRP A 1 87 ? -0.752 -10.773 -7.539 1 91.81 87 TRP A N 1
ATOM 656 C CA . TRP A 1 87 ? -2.166 -11.133 -7.516 1 91.81 87 TRP A CA 1
ATOM 657 C C . TRP A 1 87 ? -2.453 -12.141 -6.41 1 91.81 87 TRP A C 1
ATOM 659 O O . TRP A 1 87 ? -1.732 -13.125 -6.262 1 91.81 87 TRP A O 1
ATOM 669 N N . ILE A 1 88 ? -3.492 -11.883 -5.559 1 94.12 88 ILE A N 1
ATOM 670 C CA . ILE A 1 88 ? -3.979 -12.867 -4.598 1 94.12 88 ILE A CA 1
ATOM 671 C C . ILE A 1 88 ? -5.504 -12.867 -4.582 1 94.12 88 ILE A C 1
ATOM 673 O O . ILE A 1 88 ? -6.129 -11.82 -4.391 1 94.12 88 ILE A O 1
ATOM 677 N N . VAL A 1 89 ? -6.09 -13.992 -4.82 1 93.75 89 VAL A N 1
ATOM 678 C CA . VAL A 1 89 ? -7.535 -14.18 -4.746 1 93.75 89 VAL A CA 1
ATOM 679 C C . VAL A 1 89 ? -7.855 -15.375 -3.848 1 93.75 89 VAL A C 1
ATOM 681 O O . VAL A 1 89 ? -7.289 -16.453 -4.016 1 93.75 89 VAL A O 1
ATOM 684 N N . SER A 1 90 ? -8.672 -15.18 -2.82 1 93.94 90 SER A N 1
ATOM 685 C CA . SER A 1 90 ? -9.039 -16.25 -1.903 1 93.94 90 SER A CA 1
ATOM 686 C C . SER A 1 90 ? -10.414 -16.812 -2.24 1 93.94 90 SER A C 1
ATOM 688 O O . SER A 1 90 ? -11.18 -16.203 -2.984 1 93.94 90 SER A O 1
ATOM 690 N N . GLY A 1 91 ? -10.664 -18.031 -1.738 1 93.31 91 GLY A N 1
ATOM 691 C CA . GLY A 1 91 ? -11.977 -18.641 -1.894 1 93.31 91 GLY A CA 1
ATOM 692 C C . GLY A 1 91 ? -12.297 -19.016 -3.328 1 93.31 91 GLY A C 1
ATOM 693 O O . GLY A 1 91 ? -13.445 -18.922 -3.76 1 93.31 91 GLY A O 1
ATOM 694 N N . VAL A 1 92 ? -11.328 -19.344 -4.098 1 95.06 92 VAL A N 1
ATOM 695 C CA . VAL A 1 92 ? -11.477 -19.578 -5.531 1 95.06 92 VAL A CA 1
ATOM 696 C C . VAL A 1 92 ? -11.898 -21.031 -5.777 1 95.06 92 VAL A C 1
ATOM 698 O O . VAL A 1 92 ? -11.188 -21.969 -5.406 1 95.06 92 VAL A O 1
ATOM 701 N N . PRO A 1 93 ? -13.039 -21.297 -6.324 1 94.5 93 PRO A N 1
ATOM 702 C CA . PRO A 1 93 ? -13.406 -22.656 -6.719 1 94.5 93 PRO A CA 1
ATOM 703 C C . PRO A 1 93 ? -12.727 -23.109 -8.008 1 94.5 93 PRO A C 1
ATOM 705 O O . PRO A 1 93 ? -12.258 -22.266 -8.789 1 94.5 93 PRO A O 1
ATOM 708 N N . VAL A 1 94 ? -12.57 -24.406 -8.125 1 94.44 94 VAL A N 1
ATOM 709 C CA . VAL A 1 94 ? -12.156 -25.031 -9.383 1 94.44 94 VAL A CA 1
ATOM 710 C C . VAL A 1 94 ? -13.312 -25.859 -9.945 1 94.44 94 VAL A C 1
ATOM 712 O O . VAL A 1 94 ? -13.891 -26.688 -9.242 1 94.44 94 VAL A O 1
ATOM 715 N N . SER A 1 95 ? -13.695 -25.516 -11.125 1 90.56 95 SER A N 1
ATOM 716 C CA . SER A 1 95 ? -14.75 -26.234 -11.82 1 90.56 95 SER A CA 1
ATOM 717 C C . SER A 1 95 ? -14.422 -26.422 -13.297 1 90.56 95 SER A C 1
ATOM 719 O O . SER A 1 95 ? -14.039 -25.469 -13.977 1 90.56 95 SER A O 1
ATOM 721 N N . ASP A 1 96 ? -14.609 -27.672 -13.82 1 88.75 96 ASP A N 1
ATOM 722 C CA . ASP A 1 96 ? -14.375 -27.969 -15.227 1 88.75 96 ASP A CA 1
ATOM 723 C C . ASP A 1 96 ? -13.008 -27.453 -15.68 1 88.75 96 ASP A C 1
ATOM 725 O O . ASP A 1 96 ? -12.906 -26.734 -16.672 1 88.75 96 ASP A O 1
ATOM 729 N N . ASN A 1 97 ? -12.008 -27.703 -14.898 1 91.38 97 ASN A N 1
ATOM 730 C CA . ASN A 1 97 ? -10.609 -27.391 -15.164 1 91.38 97 ASN A CA 1
ATOM 731 C C . ASN A 1 97 ? -10.359 -25.891 -15.094 1 91.38 97 ASN A C 1
ATOM 733 O O . ASN A 1 97 ? -9.25 -25.422 -15.398 1 91.38 97 ASN A O 1
ATOM 737 N N . SER A 1 98 ? -11.391 -25.141 -14.672 1 94.5 98 SER A N 1
ATOM 738 C CA . SER A 1 98 ? -11.242 -23.688 -14.594 1 94.5 98 SER A CA 1
ATOM 739 C C . SER A 1 98 ? -11.062 -23.234 -13.148 1 94.5 98 SER A C 1
ATOM 741 O O . SER A 1 98 ? -11.766 -23.688 -12.25 1 94.5 98 SER A O 1
ATOM 743 N N . VAL A 1 99 ? -10.047 -22.391 -12.961 1 96.06 99 VAL A N 1
ATOM 744 C CA . VAL A 1 99 ? -9.891 -21.672 -11.695 1 96.06 99 VAL A CA 1
ATOM 745 C C . VAL A 1 99 ? -10.742 -20.406 -11.719 1 96.06 99 VAL A C 1
ATOM 747 O O . VAL A 1 99 ? -10.383 -19.422 -12.383 1 96.06 99 VAL A O 1
ATOM 750 N N . GLU A 1 100 ? -11.812 -20.453 -11.008 1 95.31 100 GLU A N 1
ATOM 751 C CA . GLU A 1 100 ? -12.844 -19.422 -11.18 1 95.31 100 GLU A CA 1
ATOM 752 C C . GLU A 1 100 ? -12.586 -18.25 -10.25 1 95.31 100 GLU A C 1
ATOM 754 O O . GLU A 1 100 ? -13.336 -18.016 -9.297 1 95.31 100 GLU A O 1
ATOM 759 N N . VAL A 1 101 ? -11.656 -17.422 -10.664 1 95.44 101 VAL A N 1
ATOM 760 C CA . VAL A 1 101 ? -11.188 -16.328 -9.828 1 95.44 101 VAL A CA 1
ATOM 761 C C . VAL A 1 101 ? -12.32 -15.312 -9.625 1 95.44 101 VAL A C 1
ATOM 763 O O . VAL A 1 101 ? -12.359 -14.625 -8.602 1 95.44 101 VAL A O 1
ATOM 766 N N . GLU A 1 102 ? -13.273 -15.258 -10.57 1 91.81 102 GLU A N 1
ATOM 767 C CA . GLU A 1 102 ? -14.375 -14.305 -10.492 1 91.81 102 GLU A CA 1
ATOM 768 C C . GLU A 1 102 ? -15.32 -14.648 -9.336 1 91.81 102 GLU A C 1
ATOM 770 O O . GLU A 1 102 ? -16.094 -13.805 -8.898 1 91.81 102 GLU A O 1
ATOM 775 N N . LYS A 1 103 ? -15.227 -15.836 -8.852 1 91.81 103 LYS A N 1
ATOM 776 C CA . LYS A 1 103 ? -16.109 -16.297 -7.777 1 91.81 103 LYS A CA 1
ATOM 777 C C . LYS A 1 103 ? -15.43 -16.188 -6.418 1 91.81 103 LYS A C 1
ATOM 779 O O . LYS A 1 103 ? -16.016 -16.5 -5.391 1 91.81 103 LYS A O 1
ATOM 784 N N . GLY A 1 104 ? -14.172 -15.805 -6.457 1 92 104 GLY A N 1
ATOM 785 C CA . GLY A 1 104 ? -13.422 -15.641 -5.223 1 92 104 GLY A CA 1
ATOM 786 C C . GLY A 1 104 ? -13.445 -14.219 -4.691 1 92 104 GLY A C 1
ATOM 787 O O . GLY A 1 104 ? -14.273 -13.406 -5.113 1 92 104 GLY A O 1
ATOM 788 N N . HIS A 1 105 ? -12.547 -13.945 -3.65 1 87.5 105 HIS A N 1
ATOM 789 C CA . HIS A 1 105 ? -12.352 -12.641 -3.037 1 87.5 105 HIS A CA 1
ATOM 790 C C . HIS A 1 105 ? -10.938 -12.125 -3.287 1 87.5 105 HIS A C 1
ATOM 792 O O . HIS A 1 105 ? -9.961 -12.75 -2.867 1 87.5 105 HIS A O 1
ATOM 798 N N . THR A 1 106 ? -10.875 -10.984 -4.023 1 88.62 106 THR A N 1
ATOM 799 C CA . THR A 1 106 ? -9.57 -10.406 -4.324 1 88.62 106 THR A CA 1
ATOM 800 C C . THR A 1 106 ? -8.938 -9.797 -3.072 1 88.62 106 THR A C 1
ATOM 802 O O . THR A 1 106 ? -9.547 -8.953 -2.418 1 88.62 106 THR A O 1
ATOM 805 N N . LEU A 1 107 ? -7.793 -10.273 -2.689 1 84.69 107 LEU A N 1
ATOM 806 C CA . LEU A 1 107 ? -7.043 -9.727 -1.562 1 84.69 107 LEU A CA 1
ATOM 807 C C . LEU A 1 107 ? -5.977 -8.75 -2.041 1 84.69 107 LEU A C 1
ATOM 809 O O . LEU A 1 107 ? -5.723 -7.734 -1.388 1 84.69 107 LEU A O 1
ATOM 813 N N . ALA A 1 108 ? -5.297 -9.039 -3.066 1 82.25 108 ALA A N 1
ATOM 814 C CA . ALA A 1 108 ? -4.371 -8.172 -3.793 1 82.25 108 ALA A CA 1
ATOM 815 C C . ALA A 1 108 ? -4.734 -8.102 -5.273 1 82.25 108 ALA A C 1
ATOM 817 O O . ALA A 1 108 ? -4.785 -9.125 -5.957 1 82.25 108 ALA A O 1
ATOM 818 N N . PRO A 1 109 ? -5.035 -6.93 -5.762 1 83.25 109 PRO A N 1
ATOM 819 C CA . PRO A 1 109 ? -5.457 -6.828 -7.16 1 83.25 109 PRO A CA 1
ATOM 820 C C . PRO A 1 109 ? -4.348 -7.191 -8.141 1 83.25 109 PRO A C 1
ATOM 822 O O . PRO A 1 109 ? -3.164 -7.055 -7.82 1 83.25 109 PRO A O 1
ATOM 825 N N . TYR A 1 110 ? -4.793 -7.648 -9.305 1 88.25 110 TYR A N 1
ATOM 826 C CA . TYR A 1 110 ? -3.855 -7.973 -10.375 1 88.25 110 TYR A CA 1
ATOM 827 C C . TYR A 1 110 ? -3.062 -6.742 -10.797 1 88.25 110 TYR A C 1
ATOM 829 O O . TYR A 1 110 ? -3.643 -5.711 -11.141 1 88.25 110 TYR A O 1
ATOM 837 N N . ILE A 1 111 ? -1.827 -6.758 -10.641 1 82.19 111 ILE A N 1
ATOM 838 C CA . ILE A 1 111 ? -0.885 -5.773 -11.164 1 82.19 111 ILE A CA 1
ATOM 839 C C . ILE A 1 111 ? -0.068 -6.391 -12.297 1 82.19 111 ILE A C 1
ATOM 841 O O . ILE A 1 111 ? 0.676 -7.352 -12.086 1 82.19 111 ILE A O 1
ATOM 845 N N . PRO A 1 112 ? -0.21 -5.934 -13.523 1 81.12 112 PRO A N 1
ATOM 846 C CA . PRO A 1 112 ? 0.549 -6.508 -14.633 1 81.12 112 PRO A CA 1
ATOM 847 C C . PRO A 1 112 ? 2.055 -6.508 -14.383 1 81.12 112 PRO A C 1
ATOM 849 O O . PRO A 1 112 ? 2.596 -5.531 -13.852 1 81.12 112 PRO A O 1
ATOM 852 N N . PRO A 1 113 ? 2.598 -7.707 -14.672 1 81.38 113 PRO A N 1
ATOM 853 C CA . PRO A 1 113 ? 4.059 -7.723 -14.539 1 81.38 113 PRO A CA 1
ATOM 854 C C . PRO A 1 113 ? 4.758 -6.906 -15.625 1 81.38 113 PRO A C 1
ATOM 856 O O . PRO A 1 113 ? 4.254 -6.797 -16.734 1 81.38 113 PRO A O 1
ATOM 859 N N . MET A 1 114 ? 5.812 -6.168 -15.188 1 69 114 MET A N 1
ATOM 860 C CA . MET A 1 114 ? 6.605 -5.402 -16.141 1 69 114 MET A CA 1
ATOM 861 C C . MET A 1 114 ? 7.875 -6.16 -16.531 1 69 114 MET A C 1
ATOM 863 O O . MET A 1 114 ? 8.688 -6.492 -15.664 1 69 114 MET A O 1
ATOM 867 N N . MET A 1 115 ? 7.762 -6.77 -17.641 1 61.81 115 MET A N 1
ATOM 868 C CA . MET A 1 115 ? 8.945 -7.488 -18.109 1 61.81 115 MET A CA 1
ATOM 869 C C . MET A 1 115 ? 9.867 -6.57 -18.906 1 61.81 115 MET A C 1
ATOM 871 O O . MET A 1 115 ? 9.398 -5.82 -19.766 1 61.81 115 MET A O 1
ATOM 875 N N . GLY A 1 116 ? 10.844 -5.992 -18.281 1 53.56 116 GLY A N 1
ATOM 876 C CA . GLY A 1 116 ? 11.773 -5.172 -19.031 1 53.56 116 GLY A CA 1
ATOM 877 C C . GLY A 1 116 ? 12.484 -5.938 -20.141 1 53.56 116 GLY A C 1
ATOM 878 O O . GLY A 1 116 ? 12.281 -7.145 -20.281 1 53.56 116 GLY A O 1
ATOM 879 N N . ASP A 1 117 ? 13.031 -5.125 -21.172 1 50.19 117 ASP A N 1
ATOM 880 C CA . ASP A 1 117 ? 13.797 -5.652 -22.297 1 50.19 117 ASP A CA 1
ATOM 881 C C . ASP A 1 117 ? 14.898 -6.602 -21.828 1 50.19 117 ASP A C 1
ATOM 883 O O . ASP A 1 117 ? 15.258 -7.543 -22.531 1 50.19 117 ASP A O 1
ATOM 887 N N . GLU A 1 118 ? 15.5 -6.16 -20.891 1 50.31 118 GLU A N 1
ATOM 888 C CA . GLU A 1 118 ? 16.781 -6.809 -20.641 1 50.31 118 GLU A CA 1
ATOM 889 C C . GLU A 1 118 ? 16.672 -7.871 -19.547 1 50.31 118 GLU A C 1
ATOM 891 O O . GLU A 1 118 ? 17.594 -8.664 -19.359 1 50.31 118 GLU A O 1
ATOM 896 N N . GLY A 1 119 ? 15.469 -7.984 -18.812 1 54.47 119 GLY A N 1
ATOM 897 C CA . GLY A 1 119 ? 15.758 -8.891 -17.703 1 54.47 119 GLY A CA 1
ATOM 898 C C . GLY A 1 119 ? 14.719 -9.984 -17.547 1 54.47 119 GLY A C 1
ATOM 899 O O . GLY A 1 119 ? 13.586 -9.844 -18.016 1 54.47 119 GLY A O 1
ATOM 900 N N . GLN A 1 120 ? 15.219 -11.195 -17.406 1 76.56 120 GLN A N 1
ATOM 901 C CA . GLN A 1 120 ? 14.555 -12.477 -17.203 1 76.56 120 GLN A CA 1
ATOM 902 C C . GLN A 1 120 ? 13.719 -12.477 -15.93 1 76.56 120 GLN A C 1
ATOM 904 O O . GLN A 1 120 ? 14.172 -11.992 -14.891 1 76.56 120 GLN A O 1
ATOM 909 N N . ALA A 1 121 ? 12.43 -12.547 -16.094 1 86.88 121 ALA A N 1
ATOM 910 C CA . ALA A 1 121 ? 11.555 -12.734 -14.945 1 86.88 121 ALA A CA 1
ATOM 911 C C . ALA A 1 121 ? 10.883 -14.109 -14.992 1 86.88 121 ALA A C 1
ATOM 913 O O . ALA A 1 121 ? 10.727 -14.695 -16.062 1 86.88 121 ALA A O 1
ATOM 914 N N . GLN A 1 122 ? 10.781 -14.688 -13.914 1 92.5 122 GLN A N 1
ATOM 915 C CA . GLN A 1 122 ? 9.906 -15.844 -13.766 1 92.5 122 GLN A CA 1
ATOM 916 C C . GLN A 1 122 ? 8.57 -15.445 -13.148 1 92.5 122 GLN A C 1
ATOM 918 O O . GLN A 1 122 ? 8.539 -14.734 -12.141 1 92.5 122 GLN A O 1
ATOM 923 N N . LEU A 1 123 ? 7.508 -15.836 -13.828 1 93.94 123 LEU A N 1
ATOM 924 C CA . LEU A 1 123 ? 6.16 -15.641 -13.312 1 93.94 123 LEU A CA 1
ATOM 925 C C . LEU A 1 123 ? 5.609 -16.938 -12.734 1 93.94 123 LEU A C 1
ATOM 927 O O . LEU A 1 123 ? 5.617 -17.969 -13.406 1 93.94 123 LEU A O 1
ATOM 931 N N . PHE A 1 124 ? 5.172 -16.859 -11.508 1 97.19 124 PHE A N 1
ATOM 932 C CA . PHE A 1 124 ? 4.613 -18.031 -10.844 1 97.19 124 PHE A CA 1
ATOM 933 C C . PHE A 1 124 ? 3.117 -17.859 -10.602 1 97.19 124 PHE A C 1
ATOM 935 O O . PHE A 1 124 ? 2.666 -16.766 -10.227 1 97.19 124 PHE A O 1
ATOM 942 N N . PHE A 1 125 ? 2.365 -18.828 -10.867 1 98.25 125 PHE A N 1
ATOM 943 C CA . PHE A 1 125 ? 0.986 -18.984 -10.422 1 98.25 125 PHE A CA 1
ATOM 944 C C . PHE A 1 125 ? 0.843 -20.188 -9.5 1 98.25 125 PHE A C 1
ATOM 946 O O . PHE A 1 125 ? 1.243 -21.297 -9.859 1 98.25 125 PHE A O 1
ATOM 953 N N . LEU A 1 126 ? 0.325 -19.969 -8.328 1 98.31 126 LEU A N 1
ATOM 954 C CA . LEU A 1 126 ? 0.17 -21.016 -7.328 1 98.31 126 LEU A CA 1
ATOM 955 C C . LEU A 1 126 ? -1.275 -21.109 -6.852 1 98.31 126 LEU A C 1
ATOM 957 O O . LEU A 1 126 ? -1.911 -20.078 -6.594 1 98.31 126 LEU A O 1
ATOM 961 N N . LEU A 1 127 ? -1.793 -22.25 -6.84 1 97.06 127 LEU A N 1
ATOM 962 C CA . LEU A 1 127 ? -3.053 -22.547 -6.172 1 97.06 127 LEU A CA 1
ATOM 963 C C . LEU A 1 127 ? -2.807 -23.25 -4.84 1 97.06 127 LEU A C 1
ATOM 965 O O . LEU A 1 127 ? -2.154 -24.297 -4.797 1 97.06 127 LEU A O 1
ATOM 969 N N . LEU A 1 128 ? -3.283 -22.656 -3.768 1 96.88 128 LEU A N 1
ATOM 970 C CA . LEU A 1 128 ? -2.939 -23.125 -2.43 1 96.88 128 LEU A CA 1
ATOM 971 C C . LEU A 1 128 ? -4.176 -23.625 -1.691 1 96.88 128 LEU A C 1
ATOM 973 O O . LEU A 1 128 ? -5.281 -23.125 -1.917 1 96.88 128 LEU A O 1
ATOM 977 N N . ASN A 1 129 ? -4 -24.578 -0.889 1 93.94 129 ASN A N 1
ATOM 978 C CA . ASN A 1 129 ? -4.973 -25.125 0.049 1 93.94 129 ASN A CA 1
ATOM 979 C C . ASN A 1 129 ? -4.336 -25.438 1.403 1 93.94 129 ASN A C 1
ATOM 981 O O . ASN A 1 129 ? -3.119 -25.594 1.499 1 93.94 129 ASN A O 1
ATOM 985 N N . PRO A 1 130 ? -5.219 -25.375 2.443 1 92.88 130 PRO A N 1
ATOM 986 C CA . PRO A 1 130 ? -4.648 -25.781 3.729 1 92.88 130 PRO A CA 1
ATOM 987 C C . PRO A 1 130 ? -3.973 -27.156 3.666 1 92.88 130 PRO A C 1
ATOM 989 O O . PRO A 1 130 ? -4.457 -28.062 2.975 1 92.88 130 PRO A O 1
ATOM 992 N N . ARG A 1 131 ? -2.836 -27.281 4.383 1 92.31 131 ARG A N 1
ATOM 993 C CA . ARG A 1 131 ? -2.209 -28.594 4.539 1 92.31 131 ARG A CA 1
ATOM 994 C C . ARG A 1 131 ? -3.176 -29.594 5.152 1 92.31 131 ARG A C 1
ATOM 996 O O . ARG A 1 131 ? -4.141 -29.203 5.82 1 92.31 131 ARG A O 1
ATOM 1003 N N . PRO A 1 132 ? -2.816 -30.828 4.816 1 86.31 132 PRO A N 1
ATOM 1004 C CA . PRO A 1 132 ? -3.66 -31.844 5.461 1 86.31 132 PRO A CA 1
ATOM 1005 C C . PRO A 1 132 ? -3.758 -31.656 6.973 1 86.31 132 PRO A C 1
ATOM 1007 O O . PRO A 1 132 ? -2.74 -31.453 7.641 1 86.31 132 PRO A O 1
ATOM 1010 N N . GLY A 1 133 ? -4.992 -31.594 7.469 1 85.69 133 GLY A N 1
ATOM 1011 C CA . GLY A 1 133 ? -5.211 -31.438 8.898 1 85.69 133 GLY A CA 1
ATOM 1012 C C . GLY A 1 133 ? -5.305 -29.969 9.32 1 85.69 133 GLY A C 1
ATOM 1013 O O . GLY A 1 133 ? -5.629 -29.672 10.469 1 85.69 133 GLY A O 1
ATOM 1014 N N . ALA A 1 134 ? -4.949 -29.125 8.359 1 85.81 134 ALA A N 1
ATOM 1015 C CA . ALA A 1 134 ? -5.035 -27.703 8.641 1 85.81 134 ALA A CA 1
ATOM 1016 C C . ALA A 1 134 ? -6.312 -27.109 8.062 1 85.81 134 ALA A C 1
ATOM 1018 O O . ALA A 1 134 ? -6.941 -27.703 7.184 1 85.81 134 ALA A O 1
ATOM 1019 N N . ALA A 1 135 ? -6.758 -26 8.711 1 87.81 135 ALA A N 1
ATOM 1020 C CA . ALA A 1 135 ? -7.883 -25.219 8.195 1 87.81 135 ALA A CA 1
ATOM 1021 C C . ALA A 1 135 ? -7.41 -23.891 7.609 1 87.81 135 ALA A C 1
ATOM 1023 O O . ALA A 1 135 ? -6.367 -23.375 8.008 1 87.81 135 ALA A O 1
ATOM 1024 N N . PHE A 1 136 ? -8.156 -23.531 6.648 1 88.06 136 PHE A N 1
ATOM 1025 C CA . PHE A 1 136 ? -7.852 -22.203 6.121 1 88.06 136 PHE A CA 1
ATOM 1026 C C . PHE A 1 136 ? -7.945 -21.156 7.223 1 88.06 136 PHE A C 1
ATOM 1028 O O . PHE A 1 136 ? -8.938 -21.109 7.953 1 88.06 136 PHE A O 1
ATOM 1035 N N . ASN A 1 137 ? -6.93 -20.375 7.391 1 89.88 137 ASN A N 1
ATOM 1036 C CA . ASN A 1 137 ? -6.84 -19.312 8.391 1 89.88 137 ASN A CA 1
ATOM 1037 C C . ASN A 1 137 ? -6.766 -17.938 7.734 1 89.88 137 ASN A C 1
ATOM 1039 O O . ASN A 1 137 ? -5.68 -17.438 7.438 1 89.88 137 ASN A O 1
ATOM 1043 N N . PRO A 1 138 ? -7.945 -17.375 7.566 1 86.25 138 PRO A N 1
ATOM 1044 C CA . PRO A 1 138 ? -7.957 -16.078 6.898 1 86.25 138 PRO A CA 1
ATOM 1045 C C . PRO A 1 138 ? -7.137 -15.031 7.645 1 86.25 138 PRO A C 1
ATOM 1047 O O . PRO A 1 138 ? -6.516 -14.164 7.02 1 86.25 138 PRO A O 1
ATOM 1050 N N . ALA A 1 139 ? -7.16 -15.117 8.977 1 85.75 139 ALA A N 1
ATOM 1051 C CA . ALA A 1 139 ? -6.414 -14.148 9.773 1 85.75 139 ALA A CA 1
ATOM 1052 C C . ALA A 1 139 ? -4.918 -14.242 9.492 1 85.75 139 ALA A C 1
ATOM 1054 O O . ALA A 1 139 ? -4.23 -13.227 9.391 1 85.75 139 ALA A O 1
ATOM 1055 N N . ALA A 1 140 ? -4.43 -15.422 9.352 1 89.31 140 ALA A N 1
ATOM 1056 C CA . ALA A 1 140 ? -3.012 -15.625 9.062 1 89.31 140 ALA A CA 1
ATOM 1057 C C . ALA A 1 140 ? -2.656 -15.086 7.68 1 89.31 140 ALA A C 1
ATOM 1059 O O . ALA A 1 140 ? -1.612 -14.461 7.5 1 89.31 140 ALA A O 1
ATOM 1060 N N . VAL A 1 141 ? -3.453 -15.359 6.707 1 89 141 VAL A N 1
ATOM 1061 C CA . VAL A 1 141 ? -3.236 -14.875 5.348 1 89 141 VAL A CA 1
ATOM 1062 C C . VAL A 1 141 ? -3.221 -13.352 5.336 1 89 141 VAL A C 1
ATOM 1064 O O . VAL A 1 141 ? -2.314 -12.734 4.77 1 89 141 VAL A O 1
ATOM 1067 N N . MET A 1 142 ? -4.145 -12.75 6.055 1 84.38 142 MET A N 1
ATOM 1068 C CA . MET A 1 142 ? -4.234 -11.297 6.113 1 84.38 142 MET A CA 1
ATOM 1069 C C . MET A 1 142 ? -3.025 -10.703 6.828 1 84.38 142 MET A C 1
ATOM 1071 O O . MET A 1 142 ? -2.527 -9.641 6.441 1 84.38 142 MET A O 1
ATOM 1075 N N . ALA A 1 143 ? -2.623 -11.344 7.852 1 82.75 143 ALA A N 1
ATOM 1076 C CA . ALA A 1 143 ? -1.432 -10.891 8.562 1 82.75 143 ALA A CA 1
ATOM 1077 C C . ALA A 1 143 ? -0.216 -10.867 7.641 1 82.75 143 ALA A C 1
ATOM 1079 O O . ALA A 1 143 ? 0.569 -9.914 7.66 1 82.75 143 ALA A O 1
ATOM 1080 N N . GLU A 1 144 ? -0.088 -11.922 6.812 1 86 144 GLU A N 1
ATOM 1081 C CA . GLU A 1 144 ? 1.004 -11.984 5.848 1 86 144 GLU A CA 1
ATOM 1082 C C . GLU A 1 144 ? 0.896 -10.867 4.816 1 86 144 GLU A C 1
ATOM 1084 O O . GLU A 1 144 ? 1.895 -10.227 4.477 1 86 144 GLU A O 1
ATOM 1089 N N . LEU A 1 145 ? -0.253 -10.664 4.367 1 81.06 145 LEU A N 1
ATOM 1090 C CA . LEU A 1 145 ? -0.488 -9.641 3.359 1 81.06 145 LEU A CA 1
ATOM 1091 C C . LEU A 1 145 ? -0.175 -8.25 3.916 1 81.06 145 LEU A C 1
ATOM 1093 O O . LEU A 1 145 ? 0.425 -7.422 3.227 1 81.06 145 LEU A O 1
ATOM 1097 N N . ARG A 1 146 ? -0.617 -7.988 5.082 1 74.5 146 ARG A N 1
ATOM 1098 C CA . ARG A 1 146 ? -0.327 -6.719 5.738 1 74.5 146 ARG A CA 1
ATOM 1099 C C . ARG A 1 146 ? 1.176 -6.508 5.887 1 74.5 146 ARG A C 1
ATOM 1101 O O . ARG A 1 146 ? 1.671 -5.391 5.73 1 74.5 146 ARG A O 1
ATOM 1108 N N . GLY A 1 147 ? 1.821 -7.609 6.152 1 74.94 147 GLY A N 1
ATOM 1109 C CA . GLY A 1 147 ? 3.268 -7.547 6.305 1 74.94 147 GLY A CA 1
ATOM 1110 C C . GLY A 1 147 ? 3.99 -7.262 5.004 1 74.94 147 GLY A C 1
ATOM 1111 O O . GLY A 1 147 ? 5.133 -6.797 5.012 1 74.94 147 GLY A O 1
ATOM 1112 N N . MET A 1 148 ? 3.346 -7.668 3.908 1 72.69 148 MET A N 1
ATOM 1113 C CA . MET A 1 148 ? 3.926 -7.488 2.58 1 72.69 148 MET A CA 1
ATOM 1114 C C . MET A 1 148 ? 3.76 -6.047 2.105 1 72.69 148 MET A C 1
ATOM 1116 O O . MET A 1 148 ? 4.488 -5.594 1.225 1 72.69 148 MET A O 1
ATOM 1120 N N . MET A 1 149 ? 2.656 -5.559 2.477 1 63.97 149 MET A N 1
ATOM 1121 C CA . MET A 1 149 ? 2.383 -4.18 2.074 1 63.97 149 MET A CA 1
ATOM 1122 C C . MET A 1 149 ? 3.4 -3.223 2.682 1 63.97 149 MET A C 1
ATOM 1124 O O . MET A 1 149 ? 3.832 -3.41 3.82 1 63.97 149 MET A O 1
ATOM 1128 N N . PRO A 1 150 ? 4.051 -2.568 1.72 1 57.56 150 PRO A N 1
ATOM 1129 C CA . PRO A 1 150 ? 4.918 -1.595 2.383 1 57.56 150 PRO A CA 1
ATOM 1130 C C . PRO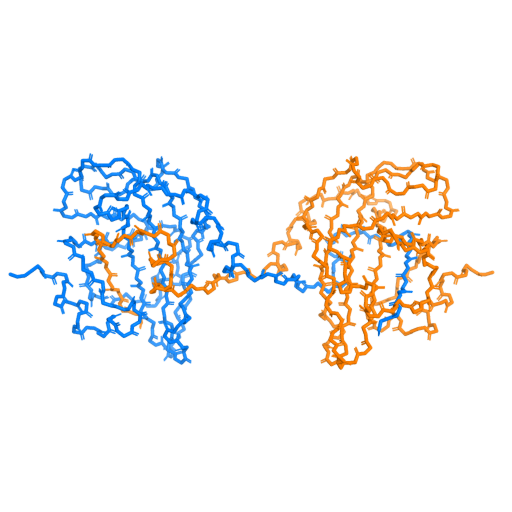 A 1 150 ? 4.254 -0.932 3.586 1 57.56 150 PRO A C 1
ATOM 1132 O O . PRO A 1 150 ? 3.088 -0.537 3.512 1 57.56 150 PRO A O 1
ATOM 1135 N N . MET A 1 151 ? 4.641 -1.473 4.754 1 58.84 151 MET A N 1
ATOM 1136 C CA . MET A 1 151 ? 4.117 -1.002 6.035 1 58.84 151 MET A CA 1
ATOM 1137 C C . MET A 1 151 ? 4.367 0.492 6.207 1 58.84 151 MET A C 1
ATOM 1139 O O . MET A 1 151 ? 3.816 1.117 7.113 1 58.84 151 MET A O 1
ATOM 1143 N N . GLY A 1 152 ? 5.125 0.953 5.309 1 66 152 GLY A N 1
ATOM 1144 C CA . GLY A 1 152 ? 5.457 2.33 5.637 1 66 152 GLY A CA 1
ATOM 1145 C C . GLY A 1 152 ? 4.559 3.34 4.945 1 66 152 GLY A C 1
ATOM 1146 O O . GLY A 1 152 ? 3.768 2.979 4.07 1 66 152 GLY A O 1
ATOM 1147 N N . PRO A 1 153 ? 4.52 4.402 5.531 1 76.56 153 PRO A N 1
ATOM 1148 C CA . PRO A 1 153 ? 3.752 5.484 4.914 1 76.56 153 PRO A CA 1
ATOM 1149 C C . PRO A 1 153 ? 4.176 5.762 3.473 1 76.56 153 PRO A C 1
ATOM 1151 O O . PRO A 1 153 ? 5.371 5.738 3.164 1 76.56 153 PRO A O 1
ATOM 1154 N N . PRO A 1 154 ? 3.225 5.754 2.516 1 80.62 154 PRO A N 1
ATOM 1155 C CA . PRO A 1 154 ? 3.574 6.125 1.143 1 80.62 154 PRO A CA 1
ATOM 1156 C C . PRO A 1 154 ? 4.195 7.516 1.049 1 80.62 154 PRO A C 1
ATOM 1158 O O . PRO A 1 154 ? 4.09 8.312 1.987 1 80.62 154 PRO A O 1
ATOM 1161 N N . LYS A 1 155 ? 4.922 7.809 -0.075 1 86.19 155 LYS A N 1
ATOM 1162 C CA . LYS A 1 155 ? 5.508 9.117 -0.325 1 86.19 155 LYS A CA 1
ATOM 1163 C C . LYS A 1 155 ? 4.473 10.086 -0.902 1 86.19 155 LYS A C 1
ATOM 1165 O O . LYS A 1 155 ? 3.613 9.68 -1.688 1 86.19 155 LYS A O 1
ATOM 1170 N N . LEU A 1 156 ? 4.52 11.344 -0.519 1 90.81 156 LEU A N 1
ATOM 1171 C CA . LEU A 1 156 ? 3.654 12.414 -1.016 1 90.81 156 LEU A CA 1
ATOM 1172 C C . LEU A 1 156 ? 4.449 13.695 -1.251 1 90.81 156 LEU A C 1
ATOM 1174 O O . LEU A 1 156 ? 5.312 14.047 -0.446 1 90.81 156 LEU A O 1
ATOM 1178 N N . ASN A 1 157 ? 4.273 14.227 -2.367 1 93.38 157 ASN A N 1
ATOM 1179 C CA . ASN A 1 157 ? 4.734 15.578 -2.641 1 93.38 15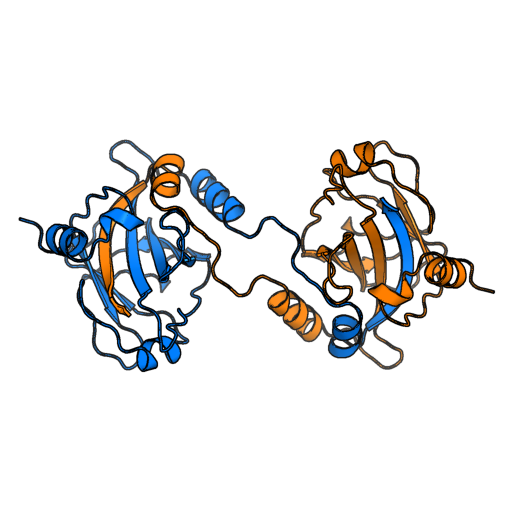7 ASN A CA 1
ATOM 1180 C C . ASN A 1 157 ? 3.631 16.609 -2.412 1 93.38 157 ASN A C 1
ATOM 1182 O O . ASN A 1 157 ? 2.678 16.688 -3.188 1 93.38 157 ASN A O 1
ATOM 1186 N N . THR A 1 158 ? 3.811 17.359 -1.388 1 95.88 158 THR A N 1
ATOM 1187 C CA . THR A 1 158 ? 2.75 18.281 -0.966 1 95.88 158 THR A CA 1
ATOM 1188 C C . THR A 1 158 ? 2.432 19.281 -2.066 1 95.88 158 THR A C 1
ATOM 1190 O O . THR A 1 158 ? 1.263 19.562 -2.346 1 95.88 158 THR A O 1
ATOM 1193 N N . ARG A 1 159 ? 3.432 19.859 -2.662 1 94.19 159 ARG A N 1
ATOM 1194 C CA . ARG A 1 159 ? 3.23 20.859 -3.715 1 94.19 159 ARG A CA 1
ATOM 1195 C C . ARG A 1 159 ? 2.371 20.281 -4.84 1 94.19 159 ARG A C 1
ATOM 1197 O O . ARG A 1 159 ? 1.372 20.891 -5.23 1 94.19 159 ARG A O 1
ATOM 1204 N N . SER A 1 160 ? 2.756 19.125 -5.34 1 93.69 160 SER A N 1
ATOM 1205 C CA . SER A 1 160 ? 2.018 18.469 -6.422 1 93.69 160 SER A CA 1
ATOM 1206 C C . SER A 1 160 ? 0.611 18.094 -5.98 1 93.69 160 SER A C 1
ATOM 1208 O O . SER A 1 160 ? -0.347 18.234 -6.742 1 93.69 160 SER A O 1
ATOM 1210 N N . PHE A 1 161 ? 0.537 17.578 -4.766 1 95.94 161 PHE A N 1
ATOM 1211 C CA . PHE A 1 161 ? -0.749 17.141 -4.227 1 95.94 161 PHE A CA 1
ATOM 1212 C C . PHE A 1 161 ? -1.741 18.297 -4.211 1 95.94 161 PHE A C 1
ATOM 1214 O O . PHE A 1 161 ? -2.873 18.156 -4.68 1 95.94 161 PHE A O 1
ATOM 1221 N N . LEU A 1 162 ? -1.318 19.484 -3.697 1 96 162 LEU A N 1
ATOM 1222 C CA . LEU A 1 162 ? -2.188 20.656 -3.623 1 96 162 LEU A CA 1
ATOM 1223 C C . LEU A 1 162 ? -2.578 21.141 -5.02 1 96 162 LEU A C 1
ATOM 1225 O O . LEU A 1 162 ? -3.738 21.469 -5.262 1 96 162 LEU A O 1
ATOM 1229 N N . LYS A 1 163 ? -1.625 21.156 -5.855 1 93.81 163 LYS A N 1
ATOM 1230 C CA . LYS A 1 163 ? -1.873 21.578 -7.23 1 93.81 163 LYS A CA 1
ATOM 1231 C C . LYS A 1 163 ? -2.879 20.672 -7.918 1 93.81 163 LYS A C 1
ATOM 1233 O O . LYS A 1 163 ? -3.867 21.141 -8.492 1 93.81 163 LYS A O 1
ATOM 1238 N N . ASN A 1 164 ? -2.682 19.344 -7.84 1 93.88 164 ASN A N 1
ATOM 1239 C CA . ASN A 1 164 ? -3.471 18.359 -8.578 1 93.88 164 ASN A CA 1
ATOM 1240 C C . ASN A 1 164 ? -4.875 18.219 -7.996 1 93.88 164 ASN A C 1
ATOM 1242 O O . ASN A 1 164 ? -5.805 17.828 -8.703 1 93.88 164 ASN A O 1
ATOM 1246 N N . THR A 1 165 ? -5.074 18.5 -6.715 1 94.94 165 THR A N 1
ATOM 1247 C CA . THR A 1 165 ? -6.371 18.297 -6.078 1 94.94 165 THR A CA 1
ATOM 1248 C C . THR A 1 165 ? -7.145 19.609 -5.996 1 94.94 165 THR A C 1
ATOM 1250 O O . THR A 1 165 ? -8.344 19.609 -5.723 1 94.94 165 THR A O 1
ATOM 1253 N N . GLY A 1 166 ? -6.457 20.766 -6.148 1 94.44 166 GLY A N 1
ATOM 1254 C CA . GLY A 1 166 ? -7.09 22.062 -6.027 1 94.44 166 GLY A CA 1
ATOM 1255 C C . GLY A 1 166 ? -7.348 22.484 -4.59 1 94.44 166 GLY A C 1
ATOM 1256 O O . GLY A 1 166 ? -8.211 23.312 -4.32 1 94.44 166 GLY A O 1
ATOM 1257 N N . LEU A 1 167 ? -6.637 21.859 -3.715 1 95.88 167 LEU A N 1
ATOM 1258 C CA . LEU A 1 167 ? -6.805 22.156 -2.297 1 95.88 167 LEU A CA 1
ATOM 1259 C C . LEU A 1 167 ? -5.781 23.188 -1.827 1 95.88 167 LEU A C 1
ATOM 1261 O O . LEU A 1 167 ? -4.758 23.391 -2.484 1 95.88 167 LEU A O 1
ATOM 1265 N N . GLU A 1 168 ? -6.125 23.875 -0.751 1 96.12 168 GLU A N 1
ATOM 1266 C CA . GLU A 1 168 ? -5.199 24.797 -0.089 1 96.12 168 GLU A CA 1
ATOM 1267 C C . GLU A 1 168 ? -5.125 24.516 1.409 1 96.12 168 GLU A C 1
ATOM 1269 O O . GLU A 1 168 ? -6.031 23.906 1.979 1 96.12 168 GLU A O 1
ATOM 1274 N N . VAL A 1 169 ? -4.055 24.953 2.039 1 96.88 169 VAL A N 1
ATOM 1275 C CA . VAL A 1 169 ? -3.854 24.75 3.473 1 96.88 169 VAL A CA 1
ATOM 1276 C C . VAL A 1 169 ? -4.586 25.844 4.25 1 96.88 169 VAL A C 1
ATOM 1278 O O . VAL A 1 169 ? -4.352 27.031 4.031 1 96.88 169 VAL A O 1
ATOM 1281 N N . VAL A 1 170 ? -5.445 25.469 5.113 1 95.31 170 VAL A N 1
ATOM 1282 C CA . VAL A 1 170 ? -6.172 26.422 5.945 1 95.31 170 VAL A CA 1
ATOM 1283 C C . VAL A 1 170 ? -5.504 26.531 7.312 1 95.31 170 VAL A C 1
ATOM 1285 O O . VAL A 1 170 ? -5.418 27.625 7.887 1 95.31 170 VAL A O 1
ATOM 1288 N N . ALA A 1 171 ? -5.082 25.484 7.84 1 96.25 171 ALA A N 1
ATOM 1289 C CA . ALA A 1 171 ? -4.383 25.422 9.117 1 96.25 171 ALA A CA 1
ATOM 1290 C C . ALA A 1 171 ? -3.209 24.453 9.055 1 96.25 171 ALA A C 1
ATOM 1292 O O . ALA A 1 171 ? -3.207 23.516 8.242 1 96.25 171 ALA A O 1
ATOM 1293 N N . ALA A 1 172 ? -2.174 24.656 9.867 1 98.19 172 ALA A N 1
ATOM 1294 C CA . ALA A 1 172 ? -0.977 23.828 9.789 1 98.19 172 ALA A CA 1
ATOM 1295 C C . ALA A 1 172 ? -0.261 23.766 11.133 1 98.19 172 ALA A C 1
ATOM 1297 O O . ALA A 1 172 ? -0.509 24.594 12.016 1 98.19 172 ALA A O 1
ATOM 1298 N N . SER A 1 173 ? 0.529 22.781 11.305 1 97.88 173 SER A N 1
ATOM 1299 C CA . SER A 1 173 ? 1.538 22.672 12.352 1 97.88 173 SER A CA 1
ATOM 1300 C C . SER A 1 173 ? 2.809 22.016 11.828 1 97.88 173 SER A C 1
ATOM 1302 O O . SER A 1 173 ? 2.764 21.25 10.852 1 97.88 173 SER A O 1
ATOM 1304 N N . VAL A 1 174 ? 3.932 22.344 12.406 1 97.19 174 VAL A N 1
ATOM 1305 C CA . VAL A 1 174 ? 5.207 21.656 12.211 1 97.19 174 VAL A CA 1
ATOM 1306 C C . VAL A 1 174 ? 5.84 21.344 13.562 1 97.19 174 VAL A C 1
ATOM 1308 O O . VAL A 1 174 ? 5.934 22.219 14.43 1 97.19 174 VAL A O 1
ATOM 1311 N N . LEU A 1 175 ? 6.098 20.094 13.742 1 93.69 175 LEU A N 1
ATOM 1312 C CA . LEU A 1 175 ? 6.773 19.641 14.953 1 93.69 175 LEU A CA 1
ATOM 1313 C C . LEU A 1 175 ? 8.133 19.031 14.617 1 93.69 175 LEU A C 1
ATOM 1315 O O . LEU A 1 175 ? 8.305 18.422 13.562 1 93.69 175 LEU A O 1
ATOM 1319 N N . MET A 1 176 ? 9.023 19.297 15.523 1 89.38 176 MET A N 1
ATOM 1320 C CA . MET A 1 176 ? 10.391 18.844 15.305 1 89.38 176 MET A CA 1
ATOM 1321 C C . MET A 1 176 ? 10.688 17.594 16.125 1 89.38 176 MET A C 1
ATOM 1323 O O . MET A 1 176 ? 10.266 17.484 17.281 1 89.38 176 MET A O 1
ATOM 1327 N N . GLY A 1 177 ? 11.219 16.531 15.328 1 80.56 177 GLY A N 1
ATOM 1328 C CA . GLY A 1 177 ? 11.633 15.328 16.031 1 80.56 177 GLY A CA 1
ATOM 1329 C C . GLY A 1 177 ? 13.125 15.062 15.93 1 80.56 177 GLY A C 1
ATOM 1330 O O . GLY A 1 177 ? 13.797 15.602 15.047 1 80.56 177 GLY A O 1
ATOM 1331 N N . MET B 1 1 ? 0.686 39.781 12.805 1 43.59 1 MET B N 1
ATOM 1332 C CA . MET B 1 1 ? 1.021 39 11.617 1 43.59 1 MET B CA 1
ATOM 1333 C C . MET B 1 1 ? 1.14 37.531 11.945 1 43.59 1 MET B C 1
ATOM 1335 O O . MET B 1 1 ? 1.526 37.156 13.062 1 43.59 1 MET B O 1
ATOM 1339 N N . ALA B 1 2 ? 0.317 36.375 11.195 1 58.41 2 ALA B N 1
ATOM 1340 C CA . ALA B 1 2 ? -0.237 35.094 11.609 1 58.41 2 ALA B CA 1
ATOM 1341 C C . ALA B 1 2 ? 0.869 34.125 12.016 1 58.41 2 ALA B C 1
ATOM 1343 O O . ALA B 1 2 ? 1.876 34 11.32 1 58.41 2 ALA B O 1
ATOM 1344 N N . HIS B 1 3 ? 1.023 33.938 13.359 1 88.69 3 HIS B N 1
ATOM 1345 C CA . HIS B 1 3 ? 1.98 33.219 14.195 1 88.69 3 HIS B CA 1
ATOM 1346 C C . HIS B 1 3 ? 2.373 31.875 13.555 1 88.69 3 HIS B C 1
ATOM 1348 O O . HIS B 1 3 ? 3.559 31.547 13.484 1 88.69 3 HIS B O 1
ATOM 1354 N N . ILE B 1 4 ? 1.618 31.359 12.703 1 96.62 4 ILE B N 1
ATOM 1355 C CA . ILE B 1 4 ? 1.935 30.047 12.164 1 96.62 4 ILE B CA 1
ATOM 1356 C C . ILE B 1 4 ? 2.826 30.203 10.93 1 96.62 4 ILE B C 1
ATOM 1358 O O . ILE B 1 4 ? 3.746 29.406 10.727 1 96.62 4 ILE B O 1
ATOM 1362 N N . MET B 1 5 ? 2.674 31.25 10.055 1 97 5 MET B N 1
ATOM 1363 C CA . MET B 1 5 ? 3.496 31.453 8.867 1 97 5 MET B CA 1
ATOM 1364 C C . MET B 1 5 ? 4.949 31.719 9.258 1 97 5 MET B C 1
ATOM 1366 O O . MET B 1 5 ? 5.867 31.25 8.578 1 97 5 MET B O 1
ATOM 1370 N N . GLN B 1 6 ? 5.094 32.469 10.281 1 96.75 6 GLN B N 1
ATOM 1371 C CA . GLN B 1 6 ? 6.438 32.75 10.773 1 96.75 6 GLN B CA 1
ATOM 1372 C C . GLN B 1 6 ? 7.125 31.484 11.258 1 96.75 6 GLN B C 1
ATOM 1374 O O . GLN B 1 6 ? 8.305 31.266 10.984 1 96.75 6 GLN B O 1
ATOM 1379 N N . ILE B 1 7 ? 6.418 30.688 11.922 1 97.31 7 ILE B N 1
ATOM 1380 C CA . ILE B 1 7 ? 6.965 29.438 12.43 1 97.31 7 ILE B CA 1
ATOM 1381 C C . ILE B 1 7 ? 7.34 28.516 11.266 1 97.31 7 ILE B C 1
ATOM 1383 O O . ILE B 1 7 ? 8.414 27.906 11.266 1 97.31 7 ILE B O 1
ATOM 1387 N N . LEU B 1 8 ? 6.422 28.422 10.273 1 97.19 8 LEU B N 1
ATOM 1388 C CA . LEU B 1 8 ? 6.703 27.609 9.094 1 97.19 8 LEU B CA 1
ATOM 1389 C C . LEU B 1 8 ? 7.961 28.094 8.383 1 97.19 8 LEU B C 1
ATOM 1391 O O . LEU B 1 8 ? 8.773 27.281 7.934 1 97.19 8 LEU B O 1
ATOM 1395 N N . GLU B 1 9 ? 8.109 29.375 8.312 1 96 9 GLU B N 1
ATOM 1396 C CA . GLU B 1 9 ? 9.289 29.953 7.672 1 96 9 GLU B CA 1
ATOM 1397 C C . GLU B 1 9 ? 10.555 29.672 8.484 1 96 9 GLU B C 1
ATOM 1399 O O . GLU B 1 9 ? 11.547 29.188 7.934 1 96 9 GLU B O 1
ATOM 1404 N N . GLU B 1 10 ? 10.523 29.844 9.742 1 95.88 10 GLU B N 1
ATOM 1405 C CA . GLU B 1 10 ? 11.695 29.75 10.617 1 95.88 10 GLU B CA 1
ATOM 1406 C C . GLU B 1 10 ? 12.156 28.297 10.742 1 95.88 10 GLU B C 1
ATOM 1408 O O . GLU B 1 10 ? 13.344 28.031 10.953 1 95.88 10 GLU B O 1
ATOM 1413 N N . THR B 1 11 ? 11.273 27.359 10.586 1 94.88 11 THR B N 1
ATOM 1414 C CA . THR B 1 11 ? 11.609 25.953 10.742 1 94.88 11 THR B CA 1
ATOM 1415 C C . THR B 1 11 ? 12.031 25.344 9.406 1 94.88 11 THR B C 1
ATOM 1417 O O . THR B 1 11 ? 12.375 24.156 9.336 1 94.88 11 THR B O 1
ATOM 1420 N N . GLY B 1 12 ? 11.922 26.156 8.312 1 94.38 12 GLY B N 1
ATOM 1421 C CA . GLY B 1 12 ? 12.297 25.656 7 1 94.38 12 GLY B CA 1
ATOM 1422 C C . GLY B 1 12 ? 11.211 24.828 6.348 1 94.38 12 GLY B C 1
ATOM 1423 O O . GLY B 1 12 ? 11.453 24.156 5.34 1 94.38 12 GLY B O 1
ATOM 1424 N N . ALA B 1 13 ? 10.039 24.859 6.902 1 95.94 13 ALA B N 1
ATOM 1425 C CA . ALA B 1 13 ? 8.938 24.031 6.426 1 95.94 13 ALA B CA 1
ATOM 1426 C C . ALA B 1 13 ? 8.609 24.344 4.965 1 95.94 13 ALA B C 1
ATOM 1428 O O . ALA B 1 13 ? 8.172 23.453 4.223 1 95.94 13 ALA B O 1
ATOM 1429 N N . PHE B 1 14 ? 8.867 25.578 4.52 1 96.12 14 PHE B N 1
ATOM 1430 C CA . PHE B 1 14 ? 8.531 25.953 3.148 1 96.12 14 PHE B CA 1
ATOM 1431 C C . PHE B 1 14 ? 9.398 25.203 2.152 1 96.12 14 PHE B C 1
ATOM 1433 O O . PHE B 1 14 ? 8.977 24.953 1.019 1 96.12 14 PHE B O 1
ATOM 1440 N N . GLY B 1 15 ? 10.57 24.781 2.59 1 94.56 15 GLY B N 1
ATOM 1441 C CA . GLY B 1 15 ? 11.414 23.969 1.741 1 94.56 15 GLY B CA 1
ATOM 1442 C C . GLY B 1 15 ? 10.852 22.578 1.494 1 94.56 15 GLY B C 1
ATOM 1443 O O . GLY B 1 15 ? 11.148 21.953 0.471 1 94.56 15 GLY B O 1
ATOM 1444 N N . VAL B 1 16 ? 10.039 22.141 2.365 1 94.56 16 VAL B N 1
ATOM 1445 C CA . VAL B 1 16 ? 9.477 20.797 2.307 1 94.56 16 VAL B CA 1
ATOM 1446 C C . VAL B 1 16 ? 8.07 20.844 1.711 1 94.56 16 VAL B C 1
ATOM 1448 O O . VAL B 1 16 ? 7.758 20.109 0.781 1 94.56 16 VAL B O 1
ATOM 1451 N N . LEU B 1 17 ? 7.23 21.766 2.119 1 96 17 LEU B N 1
ATOM 1452 C CA . LEU B 1 17 ? 5.812 21.812 1.772 1 96 17 LEU B CA 1
ATOM 1453 C C . LEU B 1 17 ? 5.594 22.672 0.522 1 96 17 LEU B C 1
ATOM 1455 O O . LEU B 1 17 ? 4.551 22.562 -0.127 1 96 17 LEU B O 1
ATOM 1459 N N . GLY B 1 18 ? 6.527 23.531 0.147 1 94.06 18 GLY B N 1
ATOM 1460 C CA . GLY B 1 18 ? 6.262 24.609 -0.782 1 94.06 18 GLY B CA 1
ATOM 1461 C C . GLY B 1 18 ? 5.668 25.844 -0.113 1 94.06 18 GLY B C 1
ATOM 1462 O O . GLY B 1 18 ? 5.578 25.906 1.115 1 94.06 18 GLY B O 1
ATOM 1463 N N . PRO B 1 19 ? 5.281 26.844 -0.885 1 92.81 19 PRO B N 1
ATOM 1464 C CA . PRO B 1 19 ? 4.762 28.109 -0.355 1 92.81 19 PRO B CA 1
ATOM 1465 C C . PRO B 1 19 ? 3.295 28.016 0.058 1 92.81 19 PRO B C 1
ATOM 1467 O O . PRO B 1 19 ? 2.441 28.688 -0.529 1 92.81 19 PRO B O 1
ATOM 1470 N N . VAL B 1 20 ? 3.07 27.375 1.113 1 95.31 20 VAL B N 1
ATOM 1471 C CA . VAL B 1 20 ? 1.696 27.266 1.592 1 95.31 20 VAL B CA 1
ATOM 1472 C C . VAL B 1 20 ? 1.331 28.5 2.404 1 95.31 20 VAL B C 1
ATOM 1474 O O . VAL B 1 20 ? 2.213 29.203 2.916 1 95.31 20 VAL B O 1
ATOM 1477 N N . ASN B 1 21 ? 0.063 28.844 2.398 1 95.12 21 ASN B N 1
ATOM 1478 C CA . ASN B 1 21 ? -0.452 29.969 3.16 1 95.12 21 ASN B CA 1
ATOM 1479 C C . ASN B 1 21 ? -1.49 29.531 4.188 1 95.12 21 ASN B C 1
ATOM 1481 O O . ASN B 1 21 ? -2.693 29.609 3.934 1 95.12 21 ASN B O 1
ATOM 1485 N N . ALA B 1 22 ? -1.012 29.156 5.344 1 95.69 22 ALA B N 1
ATOM 1486 C CA . ALA B 1 22 ? -1.907 28.734 6.418 1 95.69 22 ALA B CA 1
ATOM 1487 C C . ALA B 1 22 ? -2.41 29.922 7.219 1 95.69 22 ALA B C 1
ATOM 1489 O O . ALA B 1 22 ? -1.632 30.812 7.578 1 95.69 22 ALA B O 1
ATOM 1490 N N . GLN B 1 23 ? -3.67 29.922 7.512 1 93.19 23 GLN B N 1
ATOM 1491 C CA . GLN B 1 23 ? -4.281 31.016 8.258 1 93.19 23 GLN B CA 1
ATOM 1492 C C . GLN B 1 23 ? -4.363 30.703 9.742 1 93.19 23 GLN B C 1
ATOM 1494 O O . GLN B 1 23 ? -4.43 31.609 10.578 1 93.19 23 GLN B O 1
ATOM 1499 N N . HIS B 1 24 ? -4.367 29.5 10.039 1 95.25 24 HIS B N 1
ATOM 1500 C CA . HIS B 1 24 ? -4.574 29.047 11.414 1 95.25 24 HIS B CA 1
ATOM 1501 C C . HIS B 1 24 ? -3.535 28.016 11.82 1 95.25 24 HIS B C 1
ATOM 1503 O O . HIS B 1 24 ? -2.867 27.422 10.961 1 95.25 24 HIS B O 1
ATOM 1509 N N . LYS B 1 25 ? -3.354 27.891 13.133 1 97.19 25 LYS B N 1
ATOM 1510 C CA . LYS B 1 25 ? -2.434 26.859 13.625 1 97.19 25 LYS B CA 1
ATOM 1511 C C . LYS B 1 25 ? -3.178 25.594 14.008 1 97.19 25 LYS B C 1
ATOM 1513 O O . LYS B 1 25 ? -4.383 25.625 14.281 1 97.19 25 LYS B O 1
ATOM 1518 N N . LEU B 1 26 ? -2.469 24.484 13.969 1 97.69 26 LEU B N 1
ATOM 1519 C CA . LEU B 1 26 ? -2.916 23.219 14.547 1 97.69 26 LEU B CA 1
ATOM 1520 C C . LEU B 1 26 ? -2.078 22.859 15.773 1 97.69 26 LEU B C 1
ATOM 1522 O O . LEU B 1 26 ? -0.862 23.062 15.773 1 97.69 26 LEU B O 1
ATOM 1526 N N . THR B 1 27 ? -2.75 22.469 16.75 1 97.94 27 THR B N 1
ATOM 1527 C CA . THR B 1 27 ? -2.129 21.891 17.938 1 97.94 27 THR B CA 1
ATOM 1528 C C . THR B 1 27 ? -2.402 20.391 18 1 97.94 27 THR B C 1
ATOM 1530 O O . THR B 1 27 ? -3.518 19.938 17.734 1 97.94 27 THR B O 1
ATOM 1533 N N . VAL B 1 28 ? -1.354 19.609 18.406 1 96.44 28 VAL B N 1
ATOM 1534 C CA . VAL B 1 28 ? -1.452 18.156 18.328 1 96.44 28 VAL B CA 1
ATOM 1535 C C . VAL B 1 28 ? -1.188 17.531 19.703 1 96.44 28 VAL B C 1
ATOM 1537 O O . VAL B 1 28 ? -0.252 17.922 20.391 1 96.44 28 VAL B O 1
ATOM 1540 N N . GLN B 1 29 ? -2 16.562 20.016 1 94.69 29 GLN B N 1
ATOM 1541 C CA . GLN B 1 29 ? -1.821 15.883 21.297 1 94.69 29 GLN B CA 1
ATOM 1542 C C . GLN B 1 29 ? -1.961 14.375 21.141 1 94.69 29 GLN B C 1
ATOM 1544 O O . GLN B 1 29 ? -3.053 13.867 20.875 1 94.69 29 GLN B O 1
ATOM 1549 N N . TRP B 1 30 ? -0.836 13.672 21.391 1 92.38 30 TRP B N 1
ATOM 1550 C CA . TRP B 1 30 ? -0.893 12.211 21.438 1 92.38 30 TRP B CA 1
ATOM 1551 C C . TRP B 1 30 ? -1.399 11.734 22.797 1 92.38 30 TRP B C 1
ATOM 1553 O O . TRP B 1 30 ? -1.399 12.492 23.766 1 92.38 30 TRP B O 1
ATOM 1563 N N . PRO B 1 31 ? -1.912 10.531 22.797 1 86.19 31 PRO B N 1
ATOM 1564 C CA . PRO B 1 31 ? -2.365 10.016 24.094 1 86.19 31 PRO B CA 1
ATOM 1565 C C . PRO B 1 31 ? -1.28 10.07 25.156 1 86.19 31 PRO B C 1
ATOM 1567 O O . PRO B 1 31 ? -0.115 9.781 24.891 1 86.19 31 PRO B O 1
ATOM 1570 N N . ASN B 1 32 ? -1.601 10.523 26.328 1 85 32 ASN B N 1
ATOM 1571 C CA . ASN B 1 32 ? -0.732 10.578 27.5 1 85 32 ASN B CA 1
ATOM 1572 C C . ASN B 1 32 ? 0.429 11.547 27.281 1 85 32 ASN B C 1
ATOM 1574 O O . ASN B 1 32 ? 1.542 11.297 27.75 1 85 32 ASN B O 1
ATOM 1578 N N . SER B 1 33 ? 0.257 12.547 26.453 1 88.56 33 SER B N 1
ATOM 1579 C CA . SER B 1 33 ? 1.243 13.602 26.234 1 88.56 33 SER B CA 1
ATOM 1580 C C . SER B 1 33 ? 0.615 14.984 26.359 1 88.56 33 SER B C 1
ATOM 1582 O O . SER B 1 33 ? -0.604 15.133 26.25 1 88.56 33 SER B O 1
ATOM 1584 N N . PRO B 1 34 ? 1.38 15.961 26.734 1 91.81 34 PRO B N 1
ATOM 1585 C CA . PRO B 1 34 ? 0.858 17.328 26.578 1 91.81 34 PRO B CA 1
ATOM 1586 C C . PRO B 1 34 ? 0.596 17.703 25.125 1 91.81 34 PRO B C 1
ATOM 1588 O O . PRO B 1 34 ? 1.071 17.016 24.219 1 91.81 34 PRO B O 1
ATOM 1591 N N . PRO B 1 35 ? -0.226 18.703 24.938 1 95.31 35 PRO B N 1
ATOM 1592 C CA . PRO B 1 35 ? -0.365 19.219 23.562 1 95.31 35 PRO B CA 1
ATOM 1593 C C . PRO B 1 35 ? 0.904 19.891 23.062 1 95.31 35 PRO B C 1
ATOM 1595 O O . PRO B 1 35 ? 1.641 20.5 23.844 1 95.31 35 PRO B O 1
ATOM 1598 N N . PHE B 1 36 ? 1.159 19.781 21.781 1 95.62 36 PHE B N 1
ATOM 1599 C CA . PHE B 1 36 ? 2.316 20.406 21.141 1 95.62 36 PHE B CA 1
ATOM 1600 C C . PHE B 1 36 ? 1.881 21.516 20.188 1 95.62 36 PHE B C 1
ATOM 1602 O O . PHE B 1 36 ? 1.057 21.281 19.297 1 95.62 36 PHE B O 1
ATOM 1609 N N . GLU B 1 37 ? 2.432 22.688 20.422 1 97.06 37 GLU B N 1
ATOM 1610 C CA . GLU B 1 37 ? 2.23 23.844 19.562 1 97.06 37 GLU B CA 1
ATOM 1611 C C . GLU B 1 37 ? 3.172 23.812 18.359 1 97.06 37 GLU B C 1
ATOM 1613 O O . GLU B 1 37 ? 4.215 23.156 18.406 1 97.06 37 GLU B O 1
ATOM 1618 N N . PRO B 1 38 ? 2.721 24.5 17.297 1 97.62 38 PRO B N 1
ATOM 1619 C CA . PRO B 1 38 ? 3.627 24.547 16.141 1 97.62 38 PRO B CA 1
ATOM 1620 C C . PRO B 1 38 ? 5.043 24.969 16.516 1 97.62 38 PRO B C 1
ATOM 1622 O O . PRO B 1 38 ? 5.219 25.891 17.312 1 97.62 38 PRO B O 1
ATOM 1625 N N . GLY B 1 39 ? 6.008 24.25 15.984 1 95.88 39 GLY B N 1
ATOM 1626 C CA . GLY B 1 39 ? 7.402 24.609 16.172 1 95.88 39 GLY B CA 1
ATOM 1627 C C . GLY B 1 39 ? 8.062 23.859 17.328 1 95.88 39 GLY B C 1
ATOM 1628 O O . GLY B 1 39 ? 9.281 23.906 17.469 1 95.88 39 GLY B O 1
ATOM 1629 N N . GLN B 1 40 ? 7.289 23.203 18.094 1 93.75 40 GLN B N 1
ATOM 1630 C CA . GLN B 1 40 ? 7.844 22.531 19.266 1 93.75 40 GLN B CA 1
ATOM 1631 C C . GLN B 1 40 ? 8.484 21.203 18.875 1 93.75 40 GLN B C 1
ATOM 1633 O O . GLN B 1 40 ? 8.102 20.578 17.891 1 93.75 40 GLN B O 1
ATOM 1638 N N . SER B 1 41 ? 9.461 20.828 19.719 1 91.12 41 SER B N 1
ATOM 1639 C CA . SER B 1 41 ? 10.109 19.531 19.578 1 91.12 41 SER B CA 1
ATOM 1640 C C . SER B 1 41 ? 9.336 18.438 20.312 1 91.12 41 SER B C 1
ATOM 1642 O O . SER B 1 41 ? 8.859 18.656 21.422 1 91.12 41 SER B O 1
ATOM 1644 N N . VAL B 1 42 ? 9.156 17.391 19.625 1 86.62 42 VAL B N 1
ATOM 1645 C CA . VAL B 1 42 ? 8.523 16.234 20.234 1 86.62 42 VAL B CA 1
ATOM 1646 C C . VAL B 1 42 ? 9.594 15.195 20.578 1 86.62 42 VAL B C 1
ATOM 1648 O O . VAL B 1 42 ? 10.32 14.727 19.703 1 86.62 42 VAL B O 1
ATOM 1651 N N . PRO B 1 43 ? 9.711 14.875 21.797 1 81.88 43 PRO B N 1
ATOM 1652 C CA . PRO B 1 43 ? 10.703 13.867 22.172 1 81.88 43 PRO B CA 1
ATOM 1653 C C . PRO B 1 43 ? 10.5 12.539 21.453 1 81.88 43 PRO B C 1
ATOM 1655 O O . PRO B 1 43 ? 9.359 12.086 21.297 1 81.88 43 PRO B O 1
ATOM 1658 N N . GLY B 1 44 ? 11.547 11.922 21.016 1 75.38 44 GLY B N 1
ATOM 1659 C CA . GLY B 1 44 ? 11.516 10.695 20.234 1 75.38 44 GLY B CA 1
ATOM 1660 C C . GLY B 1 44 ? 10.773 9.57 20.906 1 75.38 44 GLY B C 1
ATOM 1661 O O . GLY B 1 44 ? 10.023 8.836 20.266 1 75.38 44 GLY B O 1
ATOM 1662 N N . HIS B 1 45 ? 10.984 9.5 22.188 1 74.44 45 HIS B N 1
ATOM 1663 C CA . HIS B 1 45 ? 10.359 8.391 22.906 1 74.44 45 HIS B CA 1
ATOM 1664 C C . HIS B 1 45 ? 8.836 8.492 22.875 1 74.44 45 HIS B C 1
ATOM 1666 O O . HIS B 1 45 ? 8.141 7.477 22.891 1 74.44 45 HIS B O 1
ATOM 1672 N N . LEU B 1 46 ? 8.305 9.68 22.812 1 74.06 46 LEU B N 1
ATOM 1673 C CA . LEU B 1 46 ? 6.859 9.883 22.734 1 74.06 46 LEU B CA 1
ATOM 1674 C C . LEU B 1 46 ? 6.332 9.453 21.359 1 74.06 46 LEU B C 1
ATOM 1676 O O . LEU B 1 46 ? 5.289 8.805 21.266 1 74.06 46 LEU B O 1
ATOM 1680 N N . LEU B 1 47 ? 7.094 9.844 20.359 1 72.38 47 LEU B N 1
ATOM 1681 C CA . LEU B 1 47 ? 6.656 9.539 19 1 72.38 47 LEU B CA 1
ATOM 1682 C C . LEU B 1 47 ? 6.723 8.039 18.719 1 72.38 47 LEU B C 1
ATOM 1684 O O . LEU B 1 47 ? 5.852 7.484 18.047 1 72.38 47 LEU B O 1
ATOM 1688 N N . ASN B 1 48 ? 7.793 7.438 19.312 1 66.44 48 ASN B N 1
ATOM 1689 C CA . ASN B 1 48 ? 7.977 6.004 19.094 1 66.44 48 ASN B CA 1
ATOM 1690 C C . ASN B 1 48 ? 6.902 5.195 19.828 1 66.44 48 ASN B C 1
ATOM 1692 O O . ASN B 1 48 ? 6.551 4.098 19.391 1 66.44 48 ASN B O 1
ATOM 1696 N N . SER B 1 49 ? 6.348 5.832 20.828 1 61.53 49 SER B N 1
ATOM 1697 C CA . SER B 1 49 ? 5.312 5.156 21.594 1 61.53 49 SER B CA 1
ATOM 1698 C C . SER B 1 49 ? 3.92 5.516 21.094 1 61.53 49 SER B C 1
ATOM 1700 O O . SER B 1 49 ? 2.928 4.91 21.5 1 61.53 49 SER B O 1
ATOM 1702 N N . ALA B 1 50 ? 3.941 6.52 20.281 1 62.91 50 ALA B N 1
ATOM 1703 C CA . ALA B 1 50 ? 2.65 7.012 19.812 1 62.91 50 ALA B CA 1
ATOM 1704 C C . ALA B 1 50 ? 2.033 6.047 18.812 1 62.91 50 ALA B C 1
ATOM 1706 O O . ALA B 1 50 ? 2.059 6.301 17.594 1 62.91 50 ALA B O 1
ATOM 1707 N N . ARG B 1 51 ? 1.471 4.945 19.266 1 69.38 51 ARG B N 1
ATOM 1708 C CA . ARG B 1 51 ? 0.901 3.902 18.406 1 69.38 51 ARG B CA 1
ATOM 1709 C C . ARG B 1 51 ? -0.513 4.266 17.969 1 69.38 51 ARG B C 1
ATOM 1711 O O . ARG B 1 51 ? -1.023 3.723 17 1 69.38 51 ARG B O 1
ATOM 1718 N N . SER B 1 52 ? -1.034 5.25 18.812 1 80.94 52 SER B N 1
ATOM 1719 C CA . SER B 1 52 ? -2.391 5.672 18.469 1 80.94 52 SER B CA 1
ATOM 1720 C C . SER B 1 52 ? -2.402 7.066 17.859 1 80.94 52 SER B C 1
ATOM 1722 O O . SER B 1 52 ? -1.549 7.898 18.188 1 80.94 52 SER B O 1
ATOM 1724 N N . GLN B 1 53 ? -3.412 7.297 17.047 1 90 53 GLN B N 1
ATOM 1725 C CA . GLN B 1 53 ? -3.537 8.602 16.391 1 90 53 GLN B CA 1
ATOM 1726 C C . GLN B 1 53 ? -3.75 9.703 17.422 1 90 53 GLN B C 1
ATOM 1728 O O . GLN B 1 53 ? -4.398 9.492 18.438 1 90 53 GLN B O 1
ATOM 1733 N N . PRO B 1 54 ? -3.252 10.859 17.188 1 94.31 54 PRO B N 1
ATOM 1734 C CA . PRO B 1 54 ? -3.418 12 18.109 1 94.31 54 PRO B CA 1
ATOM 1735 C C . PRO B 1 54 ? -4.758 12.703 17.922 1 94.31 54 PRO B C 1
ATOM 1737 O O . PRO B 1 54 ? -5.465 12.461 16.938 1 94.31 54 PRO B O 1
ATOM 1740 N N . LYS B 1 55 ? -5.074 13.492 18.922 1 95.44 55 LYS B N 1
ATOM 1741 C CA . LYS B 1 55 ? -6.086 14.531 18.75 1 95.44 55 LYS B CA 1
ATOM 1742 C C . LYS B 1 55 ? -5.477 15.797 18.156 1 95.44 55 LYS B C 1
ATOM 1744 O O . LYS B 1 55 ? -4.32 16.125 18.422 1 95.44 55 LYS B O 1
ATOM 1749 N N . VAL B 1 56 ? -6.219 16.438 17.297 1 97.62 56 VAL B N 1
ATOM 1750 C CA . VAL B 1 56 ? -5.777 17.656 16.641 1 97.62 56 VAL B CA 1
ATOM 1751 C C . VAL B 1 56 ? -6.746 18.797 16.969 1 97.62 56 VAL B C 1
ATOM 1753 O O . VAL B 1 56 ? -7.965 18.609 16.938 1 97.62 56 VAL B O 1
ATOM 1756 N N . PHE B 1 57 ? -6.188 19.953 17.312 1 96.69 57 PHE B N 1
ATOM 1757 C CA . PHE B 1 57 ? -6.957 21.141 17.656 1 96.69 57 PHE B CA 1
ATOM 1758 C C . PHE B 1 57 ? -6.547 22.328 16.781 1 96.69 57 PHE B C 1
ATOM 1760 O O . PHE B 1 57 ? -5.473 22.312 16.172 1 96.69 57 PHE B O 1
ATOM 1767 N N . THR B 1 58 ? -7.41 23.297 16.688 1 96.06 58 THR B N 1
ATOM 1768 C CA . THR B 1 58 ? -7.117 24.484 15.906 1 96.06 58 THR B CA 1
ATOM 1769 C C . THR B 1 58 ? -7.598 25.734 16.625 1 96.06 58 THR B C 1
ATOM 1771 O O . THR B 1 58 ? -8.211 25.656 17.703 1 96.06 58 THR B O 1
ATOM 1774 N N . ASP B 1 59 ? -7.156 26.938 16.141 1 93.88 59 ASP B N 1
ATOM 1775 C CA . ASP B 1 59 ? -7.484 28.203 16.812 1 93.88 59 ASP B CA 1
ATOM 1776 C C . ASP B 1 59 ? -8.609 28.922 16.078 1 93.88 59 ASP B C 1
ATOM 1778 O O . ASP B 1 59 ? -8.836 30.125 16.297 1 93.88 59 ASP B O 1
ATOM 1782 N N . PHE B 1 60 ? -9.195 28.25 15.172 1 85.88 60 PHE B N 1
ATOM 1783 C CA . PHE B 1 60 ? -10.359 28.859 14.547 1 85.88 60 PHE B CA 1
ATOM 1784 C C . PHE B 1 60 ? -11.617 28.047 14.828 1 85.88 60 PHE B C 1
ATOM 1786 O O . PHE B 1 60 ? -11.539 26.875 15.219 1 85.88 60 PHE B O 1
ATOM 1793 N N . GLN B 1 61 ? -12.742 28.734 15.07 1 75.88 61 GLN B N 1
ATOM 1794 C CA . GLN B 1 61 ? -13.992 28.125 15.523 1 75.88 61 GLN B CA 1
ATOM 1795 C C . GLN B 1 61 ? -14.656 27.328 14.406 1 75.88 61 GLN B C 1
ATOM 1797 O O . GLN B 1 61 ? -15.672 26.656 14.633 1 75.88 61 GLN B O 1
ATOM 1802 N N . GLY B 1 62 ? -14.008 26.953 13.578 1 63.38 62 GLY B N 1
ATOM 1803 C CA . GLY B 1 62 ? -14.633 26 12.68 1 63.38 62 GLY B CA 1
ATOM 1804 C C . GLY B 1 62 ? -15.812 26.578 11.914 1 63.38 62 GLY B C 1
ATOM 1805 O O . GLY B 1 62 ? -16.094 27.781 12.016 1 63.38 62 GLY B O 1
ATOM 1806 N N . GLY B 1 63 ? -16.438 26.422 10.727 1 63.28 63 GLY B N 1
ATOM 1807 C CA . GLY B 1 63 ? -17.703 26.578 10.008 1 63.28 63 GLY B CA 1
ATOM 1808 C C . GLY B 1 63 ? -17.781 25.719 8.766 1 63.28 63 GLY B C 1
ATOM 1809 O O . GLY B 1 63 ? -18.828 25.641 8.125 1 63.28 63 GLY B O 1
ATOM 1810 N N . GLY B 1 64 ? -16.859 24.906 8.797 1 63.5 64 GLY B N 1
ATOM 1811 C CA . GLY B 1 64 ? -16.922 24.109 7.586 1 63.5 64 GLY B CA 1
ATOM 1812 C C . GLY B 1 64 ? -16.766 22.625 7.836 1 63.5 64 GLY B C 1
ATOM 1813 O O . GLY B 1 64 ? -16.312 22.219 8.906 1 63.5 64 GLY B O 1
ATOM 1814 N N . ASN B 1 65 ? -17.672 21.922 7.164 1 69.75 65 ASN B N 1
ATOM 1815 C CA . ASN B 1 65 ? -17.656 20.453 7.164 1 69.75 65 ASN B CA 1
ATOM 1816 C C . ASN B 1 65 ? -16.859 19.906 5.98 1 69.75 65 ASN B C 1
ATOM 1818 O O . ASN B 1 65 ? -16.797 20.531 4.926 1 69.75 65 ASN B O 1
ATOM 1822 N N . GLY B 1 66 ? -15.898 19.094 6.363 1 89 66 GLY B N 1
ATOM 1823 C CA . GLY B 1 66 ? -15.414 18.25 5.285 1 89 66 GLY B CA 1
ATOM 1824 C C . GLY B 1 66 ? -13.961 18.516 4.926 1 89 66 GLY B C 1
ATOM 1825 O O . GLY B 1 66 ? -13.602 18.516 3.746 1 89 66 GLY B O 1
ATOM 1826 N N . TYR B 1 67 ? -13.164 19.016 5.906 1 94.75 67 TYR B N 1
ATOM 1827 C CA . TYR B 1 67 ? -11.75 19.234 5.629 1 94.75 67 TYR B CA 1
ATOM 1828 C C . TYR B 1 67 ? -11.031 17.922 5.355 1 94.75 67 TYR B C 1
ATOM 1830 O O . TYR B 1 67 ? -11.57 16.844 5.621 1 94.75 67 TYR B O 1
ATOM 1838 N N . LEU B 1 68 ? -9.914 18.047 4.695 1 96.62 68 LEU B N 1
ATOM 1839 C CA . LEU B 1 68 ? -8.969 16.953 4.574 1 96.62 68 LEU B CA 1
ATOM 1840 C C . LEU B 1 68 ? -7.793 17.141 5.531 1 96.62 68 LEU B C 1
ATOM 1842 O O . LEU B 1 68 ? -7.117 18.172 5.492 1 96.62 68 LEU B O 1
ATOM 1846 N N . LEU B 1 69 ? -7.645 16.25 6.441 1 97.75 69 LEU B N 1
ATOM 1847 C CA . LEU B 1 69 ? -6.48 16.25 7.32 1 97.75 69 LEU B CA 1
ATOM 1848 C C . LEU B 1 69 ? -5.371 15.367 6.758 1 97.75 69 LEU B C 1
ATOM 1850 O O . LEU B 1 69 ? -5.621 14.227 6.367 1 97.75 69 LEU B O 1
ATOM 1854 N N . VAL B 1 70 ? -4.117 15.867 6.719 1 97.81 70 VAL B N 1
ATOM 1855 C CA . VAL B 1 70 ? -2.959 15.125 6.219 1 97.81 70 VAL B CA 1
ATOM 1856 C C . VAL B 1 70 ? -1.807 15.242 7.215 1 97.81 70 VAL B C 1
ATOM 1858 O O . VAL B 1 70 ? -1.469 16.344 7.664 1 97.81 70 VAL B O 1
ATOM 1861 N N . MET B 1 71 ? -1.239 14.141 7.602 1 96.19 71 MET B N 1
ATOM 1862 C CA . MET B 1 71 ? -0.017 14.109 8.398 1 96.19 71 MET B CA 1
ATOM 1863 C C . MET B 1 71 ? 1.166 13.633 7.566 1 96.19 71 MET B C 1
ATOM 1865 O O . MET B 1 71 ? 1.11 12.562 6.957 1 96.19 71 MET B O 1
ATOM 1869 N N . LEU B 1 72 ? 2.227 14.391 7.586 1 95.19 72 LEU B N 1
ATOM 1870 C CA . LEU B 1 72 ? 3.42 14.094 6.805 1 95.19 72 LEU B CA 1
ATOM 1871 C C . LEU B 1 72 ? 4.668 14.125 7.68 1 95.19 72 LEU B C 1
ATOM 1873 O O . LEU B 1 72 ? 4.723 14.867 8.664 1 95.19 72 LEU B O 1
ATOM 1877 N N . ALA B 1 73 ? 5.621 13.367 7.309 1 91.5 73 ALA B N 1
ATOM 1878 C CA . ALA B 1 73 ? 6.949 13.445 7.914 1 91.5 73 ALA B CA 1
ATOM 1879 C C . ALA B 1 73 ? 8.023 13.625 6.848 1 91.5 73 ALA B C 1
ATOM 1881 O O . ALA B 1 73 ? 7.957 13.016 5.777 1 91.5 73 ALA B O 1
ATOM 1882 N N . HIS B 1 74 ? 8.875 14.484 7.082 1 92.38 74 HIS B N 1
ATOM 1883 C CA . HIS B 1 74 ? 10.109 14.594 6.32 1 92.38 74 HIS B CA 1
ATOM 1884 C C . HIS B 1 74 ? 11.32 14.211 7.176 1 92.38 74 HIS B C 1
ATOM 1886 O O . HIS B 1 74 ? 11.617 14.883 8.164 1 92.38 74 HIS B O 1
ATOM 1892 N N . TYR B 1 75 ? 11.914 13.164 6.789 1 83.75 75 TYR B N 1
ATOM 1893 C CA . TYR B 1 75 ? 13.07 12.672 7.539 1 83.75 75 TYR B CA 1
ATOM 1894 C C . TYR B 1 75 ? 14.367 13.195 6.941 1 83.75 75 TYR B C 1
ATOM 1896 O O . TYR B 1 75 ? 14.453 13.438 5.734 1 83.75 75 TYR B O 1
ATOM 1904 N N . SER B 1 76 ? 15.227 13.375 7.824 1 81.88 76 SER B N 1
ATOM 1905 C CA . SER B 1 76 ? 16.531 13.836 7.371 1 81.88 76 SER B CA 1
ATOM 1906 C C . SER B 1 76 ? 17.109 12.906 6.301 1 81.88 76 SER B C 1
ATOM 1908 O O . SER B 1 76 ? 16.984 11.688 6.402 1 81.88 76 SER B O 1
ATOM 1910 N N . GLY B 1 77 ? 17.703 13.477 5.27 1 78.38 77 GLY B N 1
ATOM 1911 C CA . GLY B 1 77 ? 18.312 12.711 4.199 1 78.38 77 GLY B CA 1
ATOM 1912 C C . GLY B 1 77 ? 17.344 12.383 3.072 1 78.38 77 GLY B C 1
ATOM 1913 O O . GLY B 1 77 ? 17.766 11.906 2.014 1 78.38 77 GLY B O 1
ATOM 1914 N N . GLN B 1 78 ? 16.125 12.57 3.324 1 79.44 78 GLN B N 1
ATOM 1915 C CA . GLN B 1 78 ? 15.133 12.344 2.281 1 79.44 78 GLN B CA 1
ATOM 1916 C C . GLN B 1 78 ? 14.992 13.57 1.379 1 79.44 78 GLN B C 1
ATOM 1918 O O . GLN B 1 78 ? 15.281 14.695 1.798 1 79.44 78 GLN B O 1
ATOM 1923 N N . SER B 1 79 ? 14.602 13.281 0.168 1 88.81 79 SER B N 1
ATOM 1924 C CA . SER B 1 79 ? 14.266 14.391 -0.713 1 88.81 79 SER B CA 1
ATOM 1925 C C . SER B 1 79 ? 13.055 15.164 -0.198 1 88.81 79 SER B C 1
ATOM 1927 O O . SER B 1 79 ? 12.102 14.57 0.308 1 88.81 79 SER B O 1
ATOM 1929 N N . THR B 1 80 ? 13.109 16.484 -0.341 1 89.81 80 THR B N 1
ATOM 1930 C CA . THR B 1 80 ? 11.977 17.312 0.066 1 89.81 80 THR B CA 1
ATOM 1931 C C . THR B 1 80 ? 10.758 17.031 -0.802 1 89.81 80 THR B C 1
ATOM 1933 O O . THR B 1 80 ? 9.625 17.359 -0.425 1 89.81 80 THR B O 1
ATOM 1936 N N . ASP B 1 81 ? 11.008 16.391 -1.928 1 89.5 81 ASP B N 1
ATOM 1937 C CA . ASP B 1 81 ? 9.914 16.062 -2.834 1 89.5 81 ASP B CA 1
ATOM 1938 C C . ASP B 1 81 ? 9.195 14.797 -2.395 1 89.5 81 ASP B C 1
ATOM 1940 O O . ASP B 1 81 ? 8.148 14.438 -2.953 1 89.5 81 ASP B O 1
ATOM 1944 N N . ASN B 1 82 ? 9.812 14.203 -1.402 1 87.06 82 ASN B N 1
ATOM 1945 C CA . ASN B 1 82 ? 9.273 12.945 -0.897 1 87.06 82 ASN B CA 1
ATOM 1946 C C . ASN B 1 82 ? 9 13.016 0.604 1 87.06 82 ASN B C 1
ATOM 1948 O O . ASN B 1 82 ? 9.922 12.883 1.41 1 87.06 82 ASN B O 1
ATOM 1952 N N . GLN B 1 83 ? 7.805 13.297 0.906 1 91.56 83 GLN B N 1
ATOM 1953 C CA . GLN B 1 83 ? 7.391 13.25 2.305 1 91.56 83 GLN B CA 1
ATOM 1954 C C . GLN B 1 83 ? 6.609 11.977 2.602 1 91.56 83 GLN B C 1
ATOM 1956 O O . GLN B 1 83 ? 5.863 11.484 1.752 1 91.56 83 GLN B O 1
ATOM 1961 N N . MET B 1 84 ? 6.84 11.445 3.764 1 88.06 84 MET B N 1
ATOM 1962 C CA . MET B 1 84 ? 6.109 10.25 4.176 1 88.06 84 MET B CA 1
ATOM 1963 C C . MET B 1 84 ? 4.715 10.609 4.68 1 88.06 84 MET B C 1
ATOM 1965 O O . MET B 1 84 ? 4.57 11.414 5.598 1 88.06 84 MET B O 1
ATOM 1969 N N . CYS B 1 85 ? 3.697 10.062 4.039 1 92.31 85 CYS B N 1
ATOM 1970 C CA . CYS B 1 85 ? 2.311 10.336 4.402 1 92.31 85 CYS B CA 1
ATOM 1971 C C . CYS B 1 85 ? 1.829 9.375 5.484 1 92.31 85 CYS B C 1
ATOM 1973 O O . CYS B 1 85 ? 1.595 8.195 5.219 1 92.31 85 CYS B O 1
ATOM 1975 N N . HIS B 1 86 ? 1.633 9.867 6.68 1 90.25 86 HIS B N 1
ATOM 1976 C CA . HIS B 1 86 ? 1.367 9.031 7.844 1 90.25 86 HIS B CA 1
ATOM 1977 C C . HIS B 1 86 ? -0.123 8.984 8.164 1 90.25 86 HIS B C 1
ATOM 1979 O O . HIS B 1 86 ? -0.577 8.125 8.914 1 90.25 86 HIS B O 1
ATOM 1985 N N . TRP B 1 87 ? -0.85 9.914 7.496 1 91.81 87 TRP B N 1
ATOM 1986 C CA . TRP B 1 87 ? -2.258 9.961 7.879 1 91.81 87 TRP B CA 1
ATOM 1987 C C . TRP B 1 87 ? -3.047 10.859 6.934 1 91.81 87 TRP B C 1
ATOM 1989 O O . TRP B 1 87 ? -2.621 11.977 6.629 1 91.81 87 TRP B O 1
ATOM 1999 N N . ILE B 1 88 ? -4.191 10.359 6.406 1 94.06 88 ILE B N 1
ATOM 2000 C CA . ILE B 1 88 ? -5.125 11.195 5.656 1 94.06 88 ILE B CA 1
ATOM 2001 C C . ILE B 1 88 ? -6.559 10.867 6.062 1 94.06 88 ILE B C 1
ATOM 2003 O O . ILE B 1 88 ? -6.973 9.711 6.012 1 94.06 88 ILE B O 1
ATOM 2007 N N . VAL B 1 89 ? -7.277 11.852 6.496 1 93.75 89 VAL B N 1
ATOM 2008 C CA . VAL B 1 89 ? -8.695 11.727 6.832 1 93.75 89 VAL B CA 1
ATOM 2009 C C . VAL B 1 89 ? -9.492 12.805 6.102 1 93.75 89 VAL B C 1
ATOM 2011 O O . VAL B 1 89 ? -9.141 13.984 6.148 1 93.75 89 VAL B O 1
ATOM 2014 N N . SER B 1 90 ? -10.508 12.406 5.34 1 93.94 90 SER B N 1
ATOM 2015 C CA . SER B 1 90 ? -11.336 13.359 4.605 1 93.94 90 SER B CA 1
ATOM 2016 C C . SER B 1 90 ? -12.648 13.617 5.332 1 93.94 90 SER B C 1
ATOM 2018 O O . SER B 1 90 ? -13.023 12.875 6.238 1 93.94 90 SER B O 1
ATOM 2020 N N . GLY B 1 91 ? -13.281 14.75 4.953 1 93.31 91 GLY B N 1
ATOM 2021 C CA . GLY B 1 91 ? -14.594 15.062 5.488 1 93.31 91 GLY B CA 1
ATOM 2022 C C . GLY B 1 91 ? -14.57 15.398 6.969 1 93.31 91 GLY B C 1
ATOM 2023 O O . GLY B 1 91 ? -15.516 15.07 7.699 1 93.31 91 GLY B O 1
ATOM 2024 N N . VAL B 1 92 ? -13.539 15.938 7.449 1 95.12 92 VAL B N 1
ATOM 2025 C CA . VAL B 1 92 ? -13.328 16.172 8.875 1 95.12 92 VAL B CA 1
ATOM 2026 C C . VAL B 1 92 ? -13.969 17.5 9.281 1 95.12 92 VAL B C 1
ATOM 2028 O O . VAL B 1 92 ? -13.594 18.562 8.766 1 95.12 92 VAL B O 1
ATOM 2031 N N . PRO B 1 93 ? -14.938 17.516 10.141 1 94.62 93 PRO B N 1
ATOM 2032 C CA . PRO B 1 93 ? -15.461 18.781 10.664 1 94.62 93 PRO B CA 1
ATOM 2033 C C . PRO B 1 93 ? -14.555 19.391 11.734 1 94.62 93 PRO B C 1
ATOM 2035 O O . PRO B 1 93 ? -13.727 18.688 12.32 1 94.62 93 PRO B O 1
ATOM 2038 N N . VAL B 1 94 ? -14.656 20.719 11.852 1 94.5 94 VAL B N 1
ATOM 2039 C CA . VAL B 1 94 ? -14.055 21.438 12.969 1 94.5 94 VAL B CA 1
ATOM 2040 C C . VAL B 1 94 ? -15.148 22.016 13.859 1 94.5 94 VAL B C 1
ATOM 2042 O O . VAL B 1 94 ? -16.062 22.672 13.375 1 94.5 94 VAL B O 1
ATOM 2045 N N . SER B 1 95 ? -15.102 21.625 15.086 1 90.75 95 SER B N 1
ATOM 2046 C CA . SER B 1 95 ? -16.047 22.125 16.078 1 90.75 95 SER B CA 1
ATOM 2047 C C . SER B 1 95 ? -15.367 22.406 17.406 1 90.75 95 SER B C 1
ATOM 2049 O O . SER B 1 95 ? -14.625 21.562 17.922 1 90.75 95 SER B O 1
ATOM 2051 N N . ASP B 1 96 ? -15.656 23.609 18 1 88.94 96 ASP B N 1
ATOM 2052 C CA . ASP B 1 96 ? -15.109 23.984 19.297 1 88.94 96 ASP B CA 1
ATOM 2053 C C . ASP B 1 96 ? -13.594 23.781 19.328 1 88.94 96 ASP B C 1
ATOM 2055 O O . ASP B 1 96 ? -13.078 23.109 20.234 1 88.94 96 ASP B O 1
ATOM 2059 N N . ASN B 1 97 ? -12.93 24.219 18.328 1 91.5 97 ASN B N 1
ATOM 2060 C CA . ASN B 1 97 ? -11.484 24.203 18.172 1 91.5 97 ASN B CA 1
ATOM 2061 C C . ASN B 1 97 ? -10.945 22.797 17.984 1 91.5 97 ASN B C 1
ATOM 2063 O O . ASN B 1 97 ? -9.734 22.578 17.953 1 91.5 97 ASN B O 1
ATOM 2067 N N . SER B 1 98 ? -11.883 21.828 17.844 1 94.56 98 SER B N 1
ATOM 2068 C CA . SER B 1 98 ? -11.469 20.438 17.672 1 94.56 98 SER B CA 1
ATOM 2069 C C . SER B 1 98 ? -11.594 20 16.219 1 94.56 98 SER B C 1
ATOM 2071 O O . SER B 1 98 ? -12.609 20.281 15.562 1 94.56 98 SER B O 1
ATOM 2073 N N . VAL B 1 99 ? -10.523 19.406 15.727 1 96.12 99 VAL B N 1
ATOM 2074 C CA . VAL B 1 99 ? -10.578 18.703 14.445 1 96.12 99 VAL B CA 1
ATOM 2075 C C . VAL B 1 99 ? -11.094 17.281 14.656 1 96.12 99 VAL B C 1
ATOM 2077 O O . VAL B 1 99 ? -10.367 16.422 15.148 1 96.12 99 VAL B O 1
ATOM 2080 N N . GLU B 1 100 ? -12.305 17.062 14.266 1 95.38 100 GLU B N 1
ATOM 2081 C CA . GLU B 1 100 ? -13 15.852 14.672 1 95.38 100 GLU B CA 1
ATOM 2082 C C . GLU B 1 100 ? -12.773 14.727 13.664 1 95.38 100 GLU B C 1
ATOM 2084 O O . GLU B 1 100 ? -13.695 14.328 12.953 1 95.38 100 GLU B O 1
ATOM 2089 N N . VAL B 1 101 ? -11.625 14.133 13.766 1 95.44 101 VAL B N 1
ATOM 2090 C CA . VAL B 1 101 ? -11.188 13.141 12.797 1 95.44 101 VAL B CA 1
ATOM 2091 C C . VAL B 1 101 ? -12.094 11.914 12.867 1 95.44 101 VAL B C 1
ATOM 2093 O O . VAL B 1 101 ? -12.273 11.203 11.867 1 95.44 101 VAL B O 1
ATOM 2096 N N . GLU B 1 102 ? -12.711 11.672 14.039 1 91.88 102 GLU B N 1
ATOM 2097 C CA . GLU B 1 102 ? -13.57 10.508 14.227 1 91.88 102 GLU B CA 1
ATOM 2098 C C . GLU B 1 102 ? -14.844 10.625 13.391 1 91.88 102 GLU B C 1
ATOM 2100 O O . GLU B 1 102 ? -15.516 9.625 13.148 1 91.88 102 GLU B O 1
ATOM 2105 N N . LYS B 1 103 ? -15.148 11.789 12.969 1 91.75 103 LYS B N 1
ATOM 2106 C CA . LYS B 1 103 ? -16.375 12.023 12.203 1 91.75 103 LYS B CA 1
ATOM 2107 C C . LYS B 1 103 ? -16.078 12.031 10.703 1 91.75 103 LYS B C 1
ATOM 2109 O O . LYS B 1 103 ? -17 12.203 9.891 1 91.75 103 LYS B O 1
ATOM 2114 N N . GLY B 1 104 ? -14.805 11.938 10.383 1 92.12 104 GLY B N 1
ATOM 2115 C CA . GLY B 1 104 ? -14.414 11.914 8.977 1 92.12 104 GLY B CA 1
ATOM 2116 C C . GLY B 1 104 ? -14.273 10.508 8.422 1 92.12 104 GLY B C 1
ATOM 2117 O O . GLY B 1 104 ? -14.773 9.547 9.016 1 92.12 104 GLY B O 1
ATOM 2118 N N . HIS B 1 105 ? -13.664 10.406 7.168 1 87.62 105 HIS B N 1
ATOM 2119 C CA . HIS B 1 105 ? -13.375 9.156 6.473 1 87.62 105 HIS B CA 1
ATOM 2120 C C . HIS B 1 105 ? -11.867 8.961 6.305 1 87.62 105 HIS B C 1
ATOM 2122 O O . HIS B 1 105 ? -11.203 9.773 5.656 1 87.62 105 HIS B O 1
ATOM 2128 N N . THR B 1 106 ? -11.352 7.879 6.941 1 88.75 106 THR B N 1
ATOM 2129 C CA . THR B 1 106 ? -9.93 7.598 6.852 1 88.75 106 THR B CA 1
ATOM 2130 C C . THR B 1 106 ? -9.562 7.105 5.453 1 88.75 106 THR B C 1
ATOM 2132 O O . THR B 1 106 ? -10.133 6.133 4.961 1 88.75 106 THR B O 1
ATOM 2135 N N . LEU B 1 107 ? -8.703 7.812 4.785 1 84.69 107 LEU B N 1
ATOM 2136 C CA . LEU B 1 107 ? -8.203 7.414 3.477 1 84.69 107 LEU B CA 1
ATOM 2137 C C . LEU B 1 107 ? -6.859 6.695 3.602 1 84.69 107 LEU B C 1
ATOM 2139 O O . LEU B 1 107 ? -6.594 5.742 2.869 1 84.69 107 LEU B O 1
ATOM 2143 N N . ALA B 1 108 ? -5.996 7.133 4.406 1 82.25 108 ALA B N 1
ATOM 2144 C CA . ALA B 1 108 ? -4.746 6.5 4.809 1 82.25 108 ALA B CA 1
ATOM 2145 C C . ALA B 1 108 ? -4.656 6.383 6.328 1 82.25 108 ALA B C 1
ATOM 2147 O O . ALA B 1 108 ? -4.719 7.391 7.039 1 82.25 108 ALA B O 1
ATOM 2148 N N . PRO B 1 109 ? -4.559 5.195 6.828 1 83.38 109 PRO B N 1
ATOM 2149 C CA . PRO B 1 109 ? -4.547 5.039 8.281 1 83.38 109 PRO B CA 1
ATOM 2150 C C . PRO B 1 109 ? -3.307 5.648 8.93 1 83.38 109 PRO B C 1
ATOM 2152 O O . PRO B 1 109 ? -2.256 5.754 8.289 1 83.38 109 PRO B O 1
ATOM 2155 N N . TYR B 1 110 ? -3.502 6.023 10.18 1 88.12 110 TYR B N 1
ATOM 2156 C CA . TYR B 1 110 ? -2.395 6.562 10.961 1 88.12 110 TYR B CA 1
ATOM 2157 C C . TYR B 1 110 ? -1.275 5.539 11.102 1 88.12 110 TYR B C 1
ATOM 2159 O O . TYR B 1 110 ? -1.507 4.414 11.555 1 88.12 110 TYR B O 1
ATOM 2167 N N . ILE B 1 111 ? -0.166 5.82 10.609 1 82.12 111 ILE B N 1
ATOM 2168 C CA . ILE B 1 111 ? 1.068 5.07 10.812 1 82.12 111 ILE B CA 1
ATOM 2169 C C . ILE B 1 111 ? 2.018 5.867 11.703 1 82.12 111 ILE B C 1
ATOM 2171 O O . ILE B 1 111 ? 2.455 6.961 11.336 1 82.12 111 ILE B O 1
ATOM 2175 N N . PRO B 1 112 ? 2.309 5.398 12.898 1 80.94 112 PRO B N 1
ATOM 2176 C CA . PRO B 1 112 ? 3.209 6.145 13.781 1 80.94 112 PRO B CA 1
ATOM 2177 C C . PRO B 1 112 ? 4.551 6.457 13.125 1 80.94 112 PRO B C 1
ATOM 2179 O O . PRO B 1 112 ? 5.117 5.609 12.43 1 80.94 112 PRO B O 1
ATOM 2182 N N . PRO B 1 113 ? 4.898 7.746 13.305 1 81 113 PRO B N 1
ATOM 2183 C CA . PRO B 1 113 ? 6.223 8.07 12.766 1 81 113 PRO B CA 1
ATOM 2184 C C . PRO B 1 113 ? 7.359 7.438 13.562 1 81 113 PRO B C 1
ATOM 2186 O O . PRO B 1 113 ? 7.23 7.246 14.781 1 81 113 PRO B O 1
ATOM 2189 N N . MET B 1 114 ? 8.336 6.883 12.797 1 68.19 114 MET B N 1
ATOM 2190 C CA . MET B 1 114 ? 9.508 6.312 13.453 1 68.19 114 MET B CA 1
ATOM 2191 C C . MET B 1 114 ? 10.664 7.309 13.461 1 68.19 114 MET B C 1
ATOM 2193 O O . MET B 1 114 ? 11.031 7.848 12.422 1 68.19 114 MET B O 1
ATOM 2197 N N . MET B 1 115 ? 10.859 7.828 14.586 1 59.91 115 MET B N 1
ATOM 2198 C CA . MET B 1 115 ? 12 8.734 14.695 1 59.91 115 MET B CA 1
ATOM 2199 C C . MET B 1 115 ? 13.266 7.977 15.062 1 59.91 115 MET B C 1
ATOM 2201 O O . MET B 1 115 ? 13.258 7.152 15.977 1 59.91 115 MET B O 1
ATOM 2205 N N . GLY B 1 116 ? 13.977 7.426 14.086 1 52.91 116 GLY B N 1
ATOM 2206 C CA . GLY B 1 116 ? 15.227 6.758 14.406 1 52.91 116 GLY B CA 1
ATOM 2207 C C . GLY B 1 116 ? 16.141 7.59 15.281 1 52.91 116 GLY B C 1
ATOM 2208 O O . GLY B 1 116 ? 15.781 8.688 15.703 1 52.91 116 GLY B O 1
ATOM 2209 N N . ASP B 1 117 ? 17.141 6.668 15.844 1 47.84 117 ASP B N 1
ATOM 2210 C CA . ASP B 1 117 ? 18.172 7.301 16.672 1 47.84 117 ASP B CA 1
ATOM 2211 C C . ASP B 1 117 ? 18.75 8.531 15.977 1 47.84 117 ASP B C 1
ATOM 2213 O O . ASP B 1 117 ? 19.234 9.453 16.641 1 47.84 117 ASP B O 1
ATOM 2217 N N . GLU B 1 118 ? 18.938 8.172 14.648 1 43 118 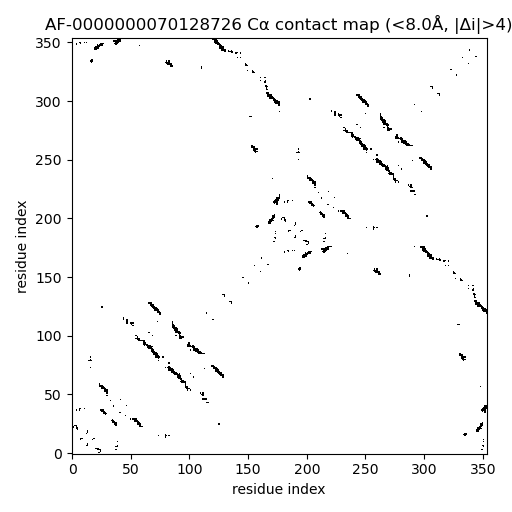GLU B N 1
ATOM 2218 C CA . GLU B 1 118 ? 19.672 9.188 13.898 1 43 118 GLU B CA 1
ATOM 2219 C C . GLU B 1 118 ? 18.734 10.094 13.117 1 43 118 GLU B C 1
ATOM 2221 O O . GLU B 1 118 ? 17.719 9.633 12.594 1 43 118 GLU B O 1
ATOM 2226 N N . GLY B 1 119 ? 18.641 11.383 13.227 1 53.53 119 GLY B N 1
ATOM 2227 C CA . GLY B 1 119 ? 18.453 12.633 12.508 1 53.53 119 GLY B CA 1
ATOM 2228 C C . GLY B 1 119 ? 17.031 13.125 12.523 1 53.53 119 GLY B C 1
ATOM 2229 O O . GLY B 1 119 ? 16.109 12.383 12.898 1 53.53 119 GLY B O 1
ATOM 2230 N N . GLN B 1 120 ? 16.812 14.438 12.5 1 74.75 120 GLN B N 1
ATOM 2231 C CA . GLN B 1 120 ? 15.812 15.5 12.57 1 74.75 120 GLN B CA 1
ATOM 2232 C C . GLN B 1 120 ? 14.695 15.273 11.562 1 74.75 120 GLN B C 1
ATOM 2234 O O . GLN B 1 120 ? 14.961 15.047 10.375 1 74.75 120 GLN B O 1
ATOM 2239 N N . ALA B 1 121 ? 13.539 14.75 12.125 1 86.31 121 ALA B N 1
ATOM 2240 C CA . ALA B 1 121 ? 12.344 14.711 11.281 1 86.31 121 ALA B CA 1
ATOM 2241 C C . ALA B 1 121 ? 11.438 15.898 11.555 1 86.31 121 ALA B C 1
ATOM 2243 O O . ALA B 1 121 ? 11.469 16.469 12.648 1 86.31 121 ALA B O 1
ATOM 2244 N N . GLN B 1 122 ? 10.898 16.344 10.578 1 92.31 122 GLN B N 1
ATOM 2245 C CA . GLN B 1 122 ? 9.797 17.297 10.727 1 92.31 122 GLN B CA 1
ATOM 2246 C C . GLN B 1 122 ? 8.453 16.609 10.477 1 92.31 122 GLN B C 1
ATOM 2248 O O . GLN B 1 122 ? 8.289 15.883 9.5 1 92.31 122 GLN B O 1
ATOM 2253 N N . LEU B 1 123 ? 7.559 16.766 11.453 1 93.88 123 LEU B N 1
ATOM 2254 C CA . LEU B 1 123 ? 6.191 16.281 11.32 1 93.88 123 LEU B CA 1
ATOM 2255 C C . LEU B 1 123 ? 5.242 17.422 10.969 1 93.88 123 LEU B C 1
ATOM 2257 O O . LEU B 1 123 ? 5.215 18.438 11.648 1 93.88 123 LEU B O 1
ATOM 2261 N N . PHE B 1 124 ? 4.508 17.219 9.898 1 97.19 124 PHE B N 1
ATOM 2262 C CA . PHE B 1 124 ? 3.549 18.234 9.469 1 97.19 124 PHE B CA 1
ATOM 2263 C C . PHE B 1 124 ? 2.119 17.734 9.641 1 97.19 124 PHE B C 1
ATOM 2265 O O . PHE B 1 124 ? 1.823 16.578 9.367 1 97.19 124 PHE B O 1
ATOM 2272 N N . PHE B 1 125 ? 1.29 18.531 10.148 1 98.25 125 PHE B N 1
ATOM 2273 C CA . PHE B 1 125 ? -0.159 18.375 10.109 1 98.25 125 PHE B CA 1
ATOM 2274 C C . PHE B 1 125 ? -0.805 19.5 9.312 1 98.25 125 PHE B C 1
ATOM 2276 O O . PHE B 1 125 ? -0.565 20.688 9.594 1 98.25 125 PHE B O 1
ATOM 2283 N N . LEU B 1 126 ? -1.575 19.141 8.32 1 98.38 126 LEU B N 1
ATOM 2284 C CA . LEU B 1 126 ? -2.223 20.109 7.449 1 98.38 126 LEU B CA 1
ATOM 2285 C C . LEU B 1 126 ? -3.729 19.875 7.398 1 98.38 126 LEU B C 1
ATOM 2287 O O . LEU B 1 126 ? -4.18 18.734 7.293 1 98.38 126 LEU B O 1
ATOM 2291 N N . LEU B 1 127 ? -4.441 20.875 7.562 1 97.06 127 LEU B N 1
ATOM 2292 C CA . LEU B 1 127 ? -5.871 20.891 7.281 1 97.06 127 LEU B CA 1
ATOM 2293 C C . LEU B 1 127 ? -6.16 21.594 5.961 1 97.06 127 LEU B C 1
ATOM 2295 O O . LEU B 1 127 ? -5.777 22.75 5.777 1 97.06 127 LEU B O 1
ATOM 2299 N N . LEU B 1 128 ? -6.789 20.906 5.051 1 96.88 128 LEU B N 1
ATOM 2300 C CA . LEU B 1 128 ? -6.938 21.406 3.689 1 96.88 128 LEU B CA 1
ATOM 2301 C C . LEU B 1 128 ? -8.406 21.609 3.34 1 96.88 128 LEU B C 1
ATOM 2303 O O . LEU B 1 128 ? -9.273 20.891 3.846 1 96.88 128 LEU B O 1
ATOM 2307 N N . ASN B 1 129 ? -8.664 22.547 2.549 1 93.94 129 ASN B N 1
ATOM 2308 C CA . ASN B 1 129 ? -9.953 22.859 1.937 1 93.94 129 ASN B CA 1
ATOM 2309 C C . ASN B 1 129 ? -9.797 23.266 0.475 1 93.94 129 ASN B C 1
ATOM 2311 O O . ASN B 1 129 ? -8.719 23.688 0.056 1 93.94 129 ASN B O 1
ATOM 2315 N N . PRO B 1 130 ? -10.906 23 -0.282 1 93 130 PRO B N 1
ATOM 2316 C CA . PRO B 1 130 ? -10.812 23.5 -1.658 1 93 130 PRO B CA 1
ATOM 2317 C C . PRO B 1 130 ? -10.461 24.984 -1.731 1 93 130 PRO B C 1
ATOM 2319 O O . PRO B 1 130 ? -10.906 25.766 -0.898 1 93 130 PRO B O 1
ATOM 2322 N N . ARG B 1 131 ? -9.625 25.328 -2.736 1 92.44 131 ARG B N 1
ATOM 2323 C CA . ARG B 1 131 ? -9.359 26.734 -3.004 1 92.44 131 ARG B CA 1
ATOM 2324 C C . ARG B 1 131 ? -10.648 27.5 -3.283 1 92.44 131 ARG B C 1
ATOM 2326 O O . ARG B 1 131 ? -11.656 26.906 -3.678 1 92.44 131 ARG B O 1
ATOM 2333 N N . PRO B 1 132 ? -10.469 28.797 -3 1 86.38 132 PRO B N 1
ATOM 2334 C CA . PRO B 1 132 ? -11.656 29.594 -3.336 1 86.38 132 PRO B CA 1
ATOM 2335 C C . PRO B 1 132 ? -12.141 29.359 -4.766 1 86.38 132 PRO B C 1
ATOM 2337 O O . PRO B 1 132 ? -11.336 29.375 -5.703 1 86.38 132 PRO B O 1
ATOM 2340 N N . GLY B 1 133 ? -13.422 29.031 -4.902 1 85.56 133 GLY B N 1
ATOM 2341 C CA . GLY B 1 133 ? -14 28.781 -6.215 1 85.56 133 GLY B CA 1
ATOM 2342 C C . GLY B 1 133 ? -13.906 27.344 -6.656 1 85.56 133 GLY B C 1
ATOM 2343 O O . GLY B 1 133 ? -14.469 26.953 -7.688 1 85.56 133 GLY B O 1
ATOM 2344 N N . ALA B 1 134 ? -13.117 26.609 -5.867 1 85.75 134 ALA B N 1
ATOM 2345 C CA . ALA B 1 134 ? -12.977 25.203 -6.184 1 85.75 134 ALA B CA 1
ATOM 2346 C C . ALA B 1 134 ? -13.883 24.344 -5.293 1 85.75 134 ALA B C 1
ATOM 2348 O O . ALA B 1 134 ? -14.352 24.812 -4.246 1 85.75 134 ALA B O 1
ATOM 2349 N N . ALA B 1 135 ? -14.25 23.141 -5.848 1 87.94 135 ALA B N 1
ATOM 2350 C CA . ALA B 1 135 ? -14.992 22.156 -5.066 1 87.94 135 ALA B CA 1
ATOM 2351 C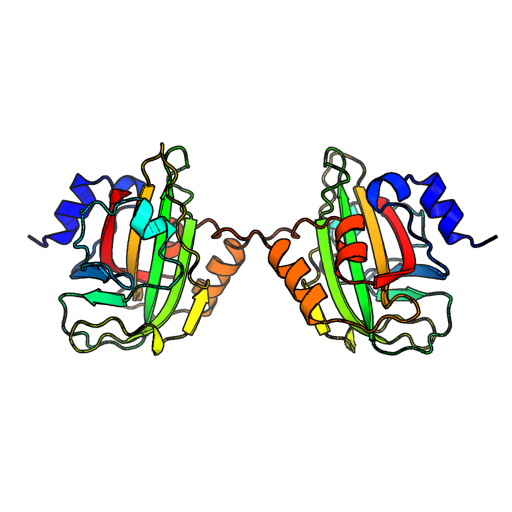 C . ALA B 1 135 ? -14.102 20.984 -4.695 1 87.94 135 ALA B C 1
ATOM 2353 O O . ALA B 1 135 ? -13.125 20.688 -5.383 1 87.94 135 ALA B O 1
ATOM 2354 N N . PHE B 1 136 ? -14.453 20.484 -3.582 1 88.12 136 PHE B N 1
ATOM 2355 C CA . PHE B 1 136 ? -13.742 19.266 -3.215 1 88.12 136 PHE B CA 1
ATOM 2356 C C . PHE B 1 136 ? -13.906 18.203 -4.285 1 88.12 136 PHE B C 1
ATOM 2358 O O . PHE B 1 136 ? -15.031 17.906 -4.719 1 88.12 136 PHE B O 1
ATOM 2365 N N . ASN B 1 137 ? -12.828 17.641 -4.758 1 90 137 ASN B N 1
ATOM 2366 C CA . ASN B 1 137 ? -12.797 16.609 -5.785 1 90 137 ASN B CA 1
ATOM 2367 C C . ASN B 1 137 ? -12.25 15.289 -5.23 1 90 137 ASN B C 1
ATOM 2369 O O . ASN B 1 137 ? -11.047 15.047 -5.27 1 90 137 ASN B O 1
ATOM 2373 N N . PRO B 1 138 ? -13.195 14.492 -4.77 1 86.5 138 PRO B N 1
ATOM 2374 C CA . PRO B 1 138 ? -12.742 13.234 -4.18 1 86.5 138 PRO B CA 1
ATOM 2375 C C . PRO B 1 138 ? -11.961 12.367 -5.16 1 86.5 138 PRO B C 1
ATOM 2377 O O . PRO B 1 138 ? -11.023 11.672 -4.766 1 86.5 138 PRO B O 1
ATOM 2380 N N . ALA B 1 139 ? -12.375 12.43 -6.422 1 86.38 139 ALA B N 1
ATOM 2381 C CA . ALA B 1 139 ? -11.695 11.625 -7.43 1 86.38 139 ALA B CA 1
ATOM 2382 C C . ALA B 1 139 ? -10.234 12.039 -7.574 1 86.38 139 ALA B C 1
ATOM 2384 O O . ALA B 1 139 ? -9.352 11.195 -7.707 1 86.38 139 ALA B O 1
ATOM 2385 N N . ALA B 1 140 ? -9.977 13.305 -7.523 1 89.56 140 ALA B N 1
ATOM 2386 C CA . ALA B 1 140 ? -8.609 13.805 -7.629 1 89.56 140 ALA B CA 1
ATOM 2387 C C . ALA B 1 140 ? -7.781 13.391 -6.418 1 89.56 140 ALA B C 1
ATOM 2389 O O . ALA B 1 140 ? -6.621 13 -6.559 1 89.56 140 ALA B O 1
ATOM 2390 N N . VAL B 1 141 ? -8.312 13.5 -5.258 1 89.12 141 VAL B N 1
ATOM 2391 C CA . VAL B 1 141 ? -7.629 13.102 -4.031 1 89.12 141 VAL B CA 1
ATOM 2392 C C . VAL B 1 141 ? -7.289 11.617 -4.086 1 89.12 141 VAL B C 1
ATOM 2394 O O . VAL B 1 141 ? -6.152 11.227 -3.818 1 89.12 141 VAL B O 1
ATOM 2397 N N . MET B 1 142 ? -8.227 10.828 -4.539 1 84.75 142 MET B N 1
ATOM 2398 C CA . MET B 1 142 ? -8.023 9.383 -4.629 1 84.75 142 MET B CA 1
ATOM 2399 C C . MET B 1 142 ? -6.961 9.047 -5.672 1 84.75 142 MET B C 1
ATOM 2401 O O . MET B 1 142 ? -6.164 8.125 -5.48 1 84.75 142 MET B O 1
ATOM 2405 N N . ALA B 1 143 ? -7.012 9.734 -6.746 1 83.06 143 ALA B N 1
ATOM 2406 C CA . ALA B 1 143 ? -5.996 9.531 -7.773 1 83.06 143 ALA B CA 1
ATOM 2407 C C . ALA B 1 143 ? -4.598 9.789 -7.227 1 83.06 143 ALA B C 1
ATOM 2409 O O . ALA B 1 143 ? -3.666 9.023 -7.496 1 83.06 143 ALA B O 1
ATOM 2410 N N . GLU B 1 144 ? -4.469 10.867 -6.43 1 86.12 144 GLU B N 1
ATOM 2411 C CA . GLU B 1 144 ? -3.189 11.18 -5.801 1 86.12 144 GLU B CA 1
ATOM 2412 C C . GLU B 1 144 ? -2.768 10.078 -4.824 1 86.12 144 GLU B C 1
ATOM 2414 O O . GLU B 1 144 ? -1.604 9.68 -4.805 1 86.12 144 GLU B O 1
ATOM 2419 N N . LEU B 1 145 ? -3.676 9.648 -4.082 1 81.31 145 LEU B N 1
ATOM 2420 C CA . LEU B 1 145 ? -3.398 8.617 -3.09 1 81.31 145 LEU B CA 1
ATOM 2421 C C . LEU B 1 145 ? -2.973 7.316 -3.762 1 81.31 145 LEU B C 1
ATOM 2423 O O . LEU B 1 145 ? -2.043 6.648 -3.301 1 81.31 145 LEU B O 1
ATOM 2427 N N . ARG B 1 146 ? -3.662 6.945 -4.762 1 75.06 146 ARG B N 1
ATOM 2428 C CA . ARG B 1 146 ? -3.307 5.75 -5.516 1 75.06 146 ARG B CA 1
ATOM 2429 C C . ARG B 1 146 ? -1.894 5.859 -6.078 1 75.06 146 ARG B C 1
ATOM 2431 O O . ARG B 1 146 ? -1.152 4.875 -6.102 1 75.06 146 ARG B O 1
ATOM 2438 N N . GLY B 1 147 ? -1.592 7.047 -6.477 1 75.12 147 GLY B N 1
ATOM 2439 C CA . GLY B 1 147 ? -0.267 7.289 -7.023 1 75.12 147 GLY B CA 1
ATOM 2440 C C . GLY B 1 147 ? 0.834 7.191 -5.984 1 75.12 147 GLY B C 1
ATOM 2441 O O . GLY B 1 147 ? 2 6.98 -6.324 1 75.12 147 GLY B O 1
ATOM 2442 N N . MET B 1 148 ? 0.459 7.48 -4.75 1 72.75 148 MET B N 1
ATOM 2443 C CA . MET B 1 148 ? 1.408 7.453 -3.639 1 72.75 148 MET B CA 1
ATOM 2444 C C . MET B 1 148 ? 1.684 6.023 -3.193 1 72.75 148 MET B C 1
ATOM 2446 O O . MET B 1 148 ? 2.707 5.75 -2.562 1 72.75 148 MET B O 1
ATOM 2450 N N . MET B 1 149 ? 0.66 5.293 -3.273 1 64.44 149 MET B N 1
ATOM 2451 C CA . MET B 1 149 ? 0.801 3.898 -2.863 1 64.44 149 MET B CA 1
ATOM 2452 C C . MET B 1 149 ? 1.785 3.162 -3.768 1 64.44 149 MET B C 1
ATOM 2454 O O . MET B 1 149 ? 1.824 3.402 -4.977 1 64.44 149 MET B O 1
ATOM 2458 N N . PRO B 1 150 ? 2.793 2.68 -3.053 1 57.72 150 PRO B N 1
ATOM 2459 C CA . PRO B 1 150 ? 3.633 1.896 -3.963 1 57.72 150 PRO B CA 1
ATOM 2460 C C . PRO B 1 150 ? 2.814 1.075 -4.957 1 57.72 150 PRO B C 1
ATOM 2462 O O . PRO B 1 150 ? 1.816 0.457 -4.582 1 57.72 150 PRO B O 1
ATOM 2465 N N . MET B 1 151 ? 2.756 1.621 -6.184 1 58.97 151 MET B N 1
ATOM 2466 C CA . MET B 1 151 ? 2.014 1.011 -7.285 1 58.97 151 MET B CA 1
ATOM 2467 C C . MET B 1 151 ? 2.508 -0.405 -7.555 1 58.97 151 MET B C 1
ATOM 2469 O O . MET B 1 151 ? 1.869 -1.161 -8.289 1 58.97 151 MET B O 1
ATOM 2473 N N . GLY B 1 152 ? 3.551 -0.669 -6.906 1 66.19 152 GLY B N 1
ATOM 2474 C CA . GLY B 1 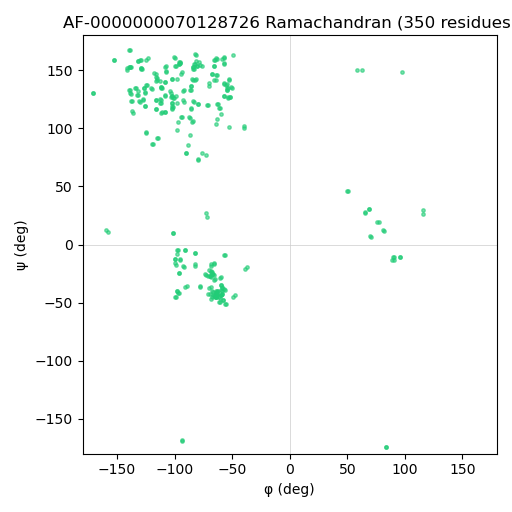152 ? 4.059 -1.96 -7.34 1 66.19 152 GLY B CA 1
ATOM 2475 C C . GLY B 1 152 ? 3.627 -3.105 -6.445 1 66.19 152 GLY B C 1
ATOM 2476 O O . GLY B 1 152 ? 3.053 -2.881 -5.379 1 66.19 152 GLY B O 1
ATOM 2477 N N . PRO B 1 153 ? 3.658 -4.172 -7.027 1 76.56 153 PRO B N 1
ATOM 2478 C CA . PRO B 1 153 ? 3.338 -5.363 -6.238 1 76.56 153 PRO B CA 1
ATOM 2479 C C . PRO B 1 153 ? 4.195 -5.488 -4.98 1 76.56 153 PRO B C 1
ATOM 2481 O O . PRO B 1 153 ? 5.395 -5.195 -5.016 1 76.56 153 PRO B O 1
ATOM 2484 N N . PRO B 1 154 ? 3.566 -5.652 -3.799 1 80.56 154 PRO B N 1
ATOM 2485 C CA . PRO B 1 154 ? 4.355 -5.891 -2.588 1 80.56 154 PRO B CA 1
ATOM 2486 C C . PRO B 1 154 ? 5.258 -7.113 -2.703 1 80.56 154 PRO B C 1
ATOM 2488 O O . PRO B 1 154 ? 5.059 -7.953 -3.586 1 80.56 154 PRO B O 1
ATOM 2491 N N . LYS B 1 155 ? 6.309 -7.207 -1.823 1 85.94 155 LYS B N 1
ATOM 2492 C CA . LYS B 1 155 ? 7.211 -8.352 -1.776 1 85.94 155 LYS B CA 1
ATOM 2493 C C . LYS B 1 155 ? 6.613 -9.492 -0.951 1 85.94 155 LYS B C 1
ATOM 2495 O O . LYS B 1 155 ? 5.945 -9.25 0.058 1 85.94 155 LYS B O 1
ATOM 2500 N N . LEU B 1 156 ? 6.805 -10.719 -1.361 1 90.81 156 LEU B N 1
ATOM 2501 C CA . LEU B 1 156 ? 6.359 -11.922 -0.664 1 90.81 156 LEU B CA 1
ATOM 2502 C C . LEU B 1 156 ? 7.438 -13 -0.686 1 90.81 156 LEU B C 1
ATOM 2504 O O . LEU B 1 156 ? 8.094 -13.203 -1.709 1 90.81 156 LEU B O 1
ATOM 2508 N N . ASN B 1 157 ? 7.703 -13.5 0.418 1 93.5 157 ASN B N 1
ATOM 2509 C CA . ASN B 1 157 ? 8.508 -14.719 0.521 1 93.5 157 ASN B CA 1
ATOM 2510 C C . ASN B 1 157 ? 7.625 -15.961 0.582 1 93.5 157 ASN B C 1
ATOM 2512 O O . ASN B 1 157 ? 6.961 -16.203 1.589 1 93.5 157 ASN B O 1
ATOM 2516 N N . THR B 1 158 ? 7.664 -16.703 -0.461 1 95.94 158 THR B N 1
ATOM 2517 C CA . THR B 1 158 ? 6.746 -17.828 -0.594 1 95.94 158 THR B CA 1
ATOM 2518 C C . THR B 1 158 ? 6.965 -18.844 0.525 1 95.94 158 THR B C 1
ATOM 2520 O O . THR B 1 158 ? 6.004 -19.344 1.112 1 95.94 158 THR B O 1
ATOM 2523 N N . ARG B 1 159 ? 8.203 -19.172 0.8 1 94.25 159 ARG B N 1
ATOM 2524 C CA . ARG B 1 159 ? 8.516 -20.141 1.841 1 94.25 159 ARG B CA 1
ATOM 2525 C C . ARG B 1 159 ? 7.906 -19.734 3.176 1 94.25 159 ARG B C 1
ATOM 2527 O O . ARG B 1 159 ? 7.207 -20.531 3.812 1 94.25 159 ARG B O 1
ATOM 2534 N N . SER B 1 160 ? 8.156 -18.5 3.584 1 93.69 160 SER B N 1
ATOM 2535 C CA . SER B 1 160 ? 7.633 -17.984 4.844 1 93.69 160 SER B CA 1
ATOM 2536 C C . SER B 1 160 ? 6.109 -17.922 4.816 1 93.69 160 SER B C 1
ATOM 2538 O O . SER B 1 160 ? 5.449 -18.234 5.812 1 93.69 160 SER B O 1
ATOM 2540 N N . PHE B 1 161 ? 5.574 -17.484 3.682 1 96 161 PHE B N 1
ATOM 2541 C CA . PHE B 1 161 ? 4.129 -17.359 3.533 1 96 161 PHE B CA 1
ATOM 2542 C C . PHE B 1 161 ? 3.441 -18.703 3.764 1 96 161 PHE B C 1
ATOM 2544 O O . PHE B 1 161 ? 2.479 -18.797 4.531 1 96 161 PHE B O 1
ATOM 2551 N N . LEU B 1 162 ? 3.951 -19.781 3.125 1 96.06 162 LEU B N 1
ATOM 2552 C CA . LEU B 1 162 ? 3.365 -21.109 3.27 1 96.06 162 LEU B CA 1
ATOM 2553 C C . LEU B 1 162 ? 3.486 -21.594 4.707 1 96.06 162 LEU B C 1
ATOM 2555 O O . LEU B 1 162 ? 2.537 -22.172 5.254 1 96.06 162 LEU B O 1
ATOM 2559 N N . LYS B 1 163 ? 4.625 -21.391 5.246 1 93.75 163 LYS B N 1
ATOM 2560 C CA . LYS B 1 163 ? 4.863 -21.812 6.625 1 93.75 163 LYS B CA 1
ATOM 2561 C C . LYS B 1 163 ? 3.918 -21.109 7.59 1 93.75 163 LYS B C 1
ATOM 2563 O O . LYS B 1 163 ? 3.25 -21.75 8.398 1 93.75 163 LYS B O 1
ATOM 2568 N N . ASN B 1 164 ? 3.801 -19.766 7.488 1 93.81 164 AS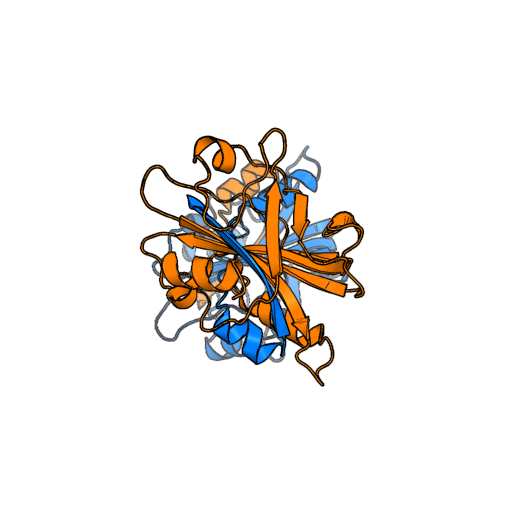N B N 1
ATOM 2569 C CA . ASN B 1 164 ? 3.055 -18.953 8.438 1 93.81 164 ASN B CA 1
ATOM 2570 C C . ASN B 1 164 ? 1.549 -19.125 8.273 1 93.81 164 ASN B C 1
ATOM 2572 O O . ASN B 1 164 ? 0.787 -18.922 9.219 1 93.81 164 ASN B O 1
ATOM 2576 N N . THR B 1 165 ? 1.057 -19.5 7.09 1 94.94 165 THR B N 1
ATOM 2577 C CA . THR B 1 165 ? -0.377 -19.594 6.844 1 94.94 165 THR B CA 1
ATOM 2578 C C . THR B 1 165 ? -0.842 -21.047 6.945 1 94.94 165 THR B C 1
ATOM 2580 O O . THR B 1 165 ? -2.043 -21.312 7.016 1 94.94 165 THR B O 1
ATOM 2583 N N . GLY B 1 166 ? 0.099 -22.031 6.895 1 94.44 166 GLY B N 1
ATOM 2584 C CA . GLY B 1 166 ? -0.249 -23.438 6.926 1 94.44 166 GLY B CA 1
ATOM 2585 C C . GLY B 1 166 ? -0.802 -23.953 5.605 1 94.44 166 GLY B C 1
ATOM 2586 O O . GLY B 1 166 ? -1.509 -24.953 5.57 1 94.44 166 GLY B O 1
ATOM 2587 N N . LEU B 1 167 ? -0.527 -23.234 4.578 1 95.88 167 LEU B N 1
ATOM 2588 C CA . LEU B 1 167 ? -1.017 -23.609 3.254 1 95.88 167 LEU B CA 1
ATOM 2589 C C . LEU B 1 167 ? 0.032 -24.406 2.494 1 95.88 167 LEU B C 1
ATOM 2591 O O . LEU B 1 167 ? 1.216 -24.375 2.838 1 95.88 167 LEU B O 1
ATOM 2595 N N . GLU B 1 168 ? -0.423 -25.188 1.536 1 96.12 168 GLU B N 1
ATOM 2596 C CA . GLU B 1 168 ? 0.455 -25.906 0.622 1 96.12 168 GLU B CA 1
ATOM 2597 C C . GLU B 1 168 ? 0.049 -25.688 -0.831 1 96.12 168 GLU B C 1
ATOM 2599 O O . GLU B 1 168 ? -1.091 -25.312 -1.11 1 96.12 168 GLU B O 1
ATOM 2604 N N . VAL B 1 169 ? 0.965 -25.906 -1.738 1 96.81 169 VAL B N 1
ATOM 2605 C CA . VAL B 1 169 ? 0.717 -25.734 -3.166 1 96.81 169 VAL B CA 1
ATOM 2606 C C . VAL B 1 169 ? 0.05 -26.984 -3.73 1 96.81 169 VAL B C 1
ATOM 2608 O O . VAL B 1 169 ? 0.587 -28.094 -3.613 1 96.81 169 VAL B O 1
ATOM 2611 N N . VAL B 1 170 ? -1.079 -26.844 -4.316 1 95.31 170 VAL B N 1
ATOM 2612 C CA . VAL B 1 170 ? -1.784 -27.953 -4.934 1 95.31 170 VAL B CA 1
ATOM 2613 C C . VAL B 1 170 ? -1.51 -27.969 -6.438 1 95.31 170 VAL B C 1
ATOM 2615 O O . VAL B 1 170 ? -1.35 -29.047 -7.035 1 95.31 170 VAL B O 1
ATOM 2618 N N . ALA B 1 171 ? -1.472 -26.891 -7.031 1 96.19 171 ALA B N 1
ATOM 2619 C CA . ALA B 1 171 ? -1.187 -26.719 -8.453 1 96.19 171 ALA B CA 1
ATOM 2620 C C . ALA B 1 171 ? -0.279 -25.516 -8.695 1 96.19 171 ALA B C 1
ATOM 2622 O O . ALA B 1 171 ? -0.25 -24.578 -7.895 1 96.19 171 ALA B O 1
ATOM 2623 N N . ALA B 1 172 ? 0.506 -25.531 -9.766 1 98.12 172 ALA B N 1
ATOM 2624 C CA . ALA B 1 172 ? 1.472 -24.469 -10.008 1 98.12 172 ALA B CA 1
ATOM 2625 C C . ALA B 1 172 ? 1.759 -24.312 -11.492 1 98.12 172 ALA B C 1
ATOM 2627 O O . ALA B 1 172 ? 1.465 -25.203 -12.289 1 98.12 172 ALA B O 1
ATOM 2628 N N . SER B 1 173 ? 2.242 -23.203 -11.867 1 97.88 173 SER B N 1
ATOM 2629 C CA . SER B 1 173 ? 2.873 -22.906 -13.148 1 97.88 173 SER B CA 1
ATOM 2630 C C . SER B 1 173 ? 4.066 -21.969 -12.984 1 97.88 173 SER B C 1
ATOM 2632 O O . SER B 1 173 ? 4.129 -21.203 -12.023 1 97.88 173 SER B O 1
ATOM 2634 N N . VAL B 1 174 ? 5.039 -22.078 -13.844 1 97.25 174 VAL B N 1
ATOM 2635 C CA . VAL B 1 174 ? 6.141 -21.141 -13.992 1 97.25 174 VAL B CA 1
ATOM 2636 C C . VAL B 1 174 ? 6.293 -20.75 -15.469 1 97.25 174 VAL B C 1
ATOM 2638 O O . VAL B 1 174 ? 6.328 -21.625 -16.344 1 97.25 174 VAL B O 1
ATOM 2641 N N . LEU B 1 175 ? 6.215 -19.484 -15.695 1 93.94 175 LEU B N 1
ATOM 2642 C CA . LEU B 1 175 ? 6.414 -18.938 -17.031 1 93.94 175 LEU B CA 1
ATOM 2643 C C . LEU B 1 175 ? 7.656 -18.047 -17.078 1 93.94 175 LEU B C 1
ATOM 2645 O O . LEU B 1 175 ? 7.977 -17.375 -16.109 1 93.94 175 LEU B O 1
ATOM 2649 N N . MET B 1 176 ? 8.297 -18.156 -18.203 1 89.69 176 MET B N 1
ATOM 2650 C CA . MET B 1 176 ? 9.547 -17.422 -18.359 1 89.69 176 MET B CA 1
ATOM 2651 C C . MET B 1 176 ? 9.336 -16.172 -19.203 1 89.69 176 MET B C 1
ATOM 2653 O O . MET B 1 176 ? 8.602 -16.203 -20.188 1 89.69 176 MET B O 1
ATOM 2657 N N . GLY B 1 177 ? 9.828 -14.992 -18.562 1 81.12 177 GLY B N 1
ATOM 2658 C CA . GLY B 1 177 ? 9.797 -13.766 -19.344 1 81.12 177 GLY B CA 1
ATOM 2659 C C . GLY B 1 177 ? 11.172 -13.266 -19.734 1 81.12 177 GLY B C 1
ATOM 2660 O O . GLY B 1 177 ? 12.18 -13.68 -19.141 1 81.12 177 GLY B O 1
#

pLDDT: mean 87.33, std 11.71, range [42.28, 98.38]

Radius of gyration: 24.4 Å; Cα contacts (8 Å, |Δi|>4): 815; chains: 2; bounding box: 37×78×54 Å

Foldseek 3Di:
DQPQQVLCVVVVVCQQPPDDDDRKWKWKAAPPGDIDGRNDDDDQVCLVPRADGIWMFIDDAWDDWWWKKWKWKDKPPDDSPDIHTQWIWTRFGHHPRTGRSVPTHTPHHGDRDRDDPPIDMDMDIDIDDDDVVDHDDPVVVVVVVCVNPPVDDDDDDPVVVCVVVVDDDPDDDDDDD/DQVQQVLCVVVVVCQQPPDDDDRKWKWKAAPPGDIDGRNDDDDQVCLQPRADGIWMFIDDAWDDWWKKKWKWKDWPPDDSPDIHTQWIWTRFGHHPRTGRSVPTHTPHHGDRDHDDPDGDMDMDIDIDDDDVVDHDDPPVVVVVVCVVPPVDDDDDDPVVVCVVVVDDDPDDDDDDD